Protein AF-A0A5M9JIN1-F1 (afdb_monomer_lite)

Structure (mmCIF, N/CA/C/O backbone):
data_AF-A0A5M9JIN1-F1
#
_entry.id   AF-A0A5M9JIN1-F1
#
loop_
_atom_site.group_PDB
_atom_site.id
_atom_site.type_symbol
_atom_site.label_atom_id
_atom_site.label_alt_id
_atom_site.label_comp_id
_atom_site.label_asym_id
_atom_site.label_entity_id
_atom_site.label_seq_id
_atom_site.pdbx_PDB_ins_code
_atom_site.Cartn_x
_atom_site.Cartn_y
_atom_site.Cartn_z
_atom_site.occupancy
_atom_site.B_iso_or_equiv
_atom_site.auth_seq_id
_atom_site.auth_comp_id
_atom_site.auth_asym_id
_atom_site.auth_atom_id
_atom_site.pdbx_PDB_model_num
ATOM 1 N N . MET A 1 1 ? -5.680 11.069 11.843 1.00 52.22 1 MET A N 1
ATOM 2 C CA . MET A 1 1 ? -4.392 11.779 12.004 1.00 52.22 1 MET A CA 1
ATOM 3 C C . MET A 1 1 ? -4.032 12.479 10.710 1.00 52.22 1 MET A C 1
ATOM 5 O O . MET A 1 1 ? -3.963 11.832 9.667 1.00 52.22 1 MET A O 1
ATOM 9 N N . GLU A 1 2 ? -3.857 13.794 10.767 1.00 76.69 2 GLU A N 1
ATOM 10 C CA . GLU A 1 2 ? -3.446 14.583 9.601 1.00 76.69 2 GLU A CA 1
ATOM 11 C C . GLU A 1 2 ? -1.923 14.628 9.436 1.00 76.69 2 GLU A C 1
ATOM 13 O O . GLU A 1 2 ? -1.443 14.664 8.307 1.00 76.69 2 GLU A O 1
ATOM 18 N N . GLN A 1 3 ? -1.182 14.526 10.543 1.00 85.19 3 GLN A N 1
ATOM 19 C CA . GLN A 1 3 ? 0.281 14.510 10.589 1.00 85.19 3 GLN A CA 1
ATOM 20 C C . GLN A 1 3 ? 0.836 13.081 10.659 1.00 85.19 3 GLN A C 1
ATOM 22 O O . GLN A 1 3 ? 0.167 12.160 11.140 1.00 85.19 3 GLN A O 1
ATOM 27 N N . ILE A 1 4 ? 2.069 12.902 10.183 1.00 90.69 4 ILE A N 1
ATOM 28 C CA . ILE A 1 4 ? 2.826 11.659 10.359 1.00 90.69 4 ILE A CA 1
ATOM 29 C C . ILE A 1 4 ? 3.249 11.500 11.828 1.00 90.69 4 ILE A C 1
ATOM 31 O O . ILE A 1 4 ? 3.600 12.475 12.490 1.00 90.69 4 ILE A O 1
ATOM 35 N N . THR A 1 5 ? 3.233 10.275 12.355 1.00 92.94 5 THR A N 1
ATOM 36 C CA . THR A 1 5 ? 3.710 10.016 13.721 1.00 92.94 5 THR A CA 1
ATOM 37 C C . THR A 1 5 ? 5.242 9.925 13.772 1.00 92.94 5 THR A C 1
ATOM 39 O O . THR A 1 5 ? 5.881 9.622 12.756 1.00 92.94 5 THR A O 1
ATOM 42 N N . PRO A 1 6 ? 5.873 10.095 14.951 1.00 91.00 6 PRO A N 1
ATOM 43 C CA . PRO A 1 6 ? 7.311 9.869 15.105 1.00 91.00 6 PRO A CA 1
ATOM 44 C C . PRO A 1 6 ? 7.746 8.462 14.674 1.00 91.00 6 PRO A C 1
ATOM 46 O O . PRO A 1 6 ? 8.818 8.294 14.088 1.00 91.00 6 PRO A O 1
ATOM 49 N N . GLN A 1 7 ? 6.908 7.454 14.935 1.00 92.44 7 GLN A N 1
ATOM 50 C CA . GLN A 1 7 ? 7.151 6.088 14.480 1.00 92.44 7 GLN A CA 1
ATOM 51 C C . GLN A 1 7 ? 7.068 5.986 12.950 1.00 92.44 7 GLN A C 1
ATOM 53 O O . GLN A 1 7 ? 7.974 5.427 12.341 1.00 92.44 7 GLN A O 1
ATOM 58 N N . GLY A 1 8 ? 6.082 6.632 12.317 1.00 94.19 8 GLY A N 1
ATOM 59 C CA . GLY A 1 8 ? 5.969 6.701 10.857 1.00 94.19 8 GLY A CA 1
ATOM 60 C C . GLY A 1 8 ? 7.202 7.312 10.180 1.00 94.19 8 GLY A C 1
ATOM 61 O O . GLY A 1 8 ? 7.655 6.800 9.161 1.00 94.19 8 GLY A O 1
ATOM 62 N N . ILE A 1 9 ? 7.819 8.342 10.775 1.00 95.25 9 ILE A N 1
ATOM 63 C CA . ILE A 1 9 ? 9.093 8.909 10.285 1.00 95.25 9 ILE A CA 1
ATOM 64 C C . ILE A 1 9 ? 10.225 7.875 10.369 1.00 95.25 9 ILE A C 1
ATOM 66 O O . ILE A 1 9 ? 11.026 7.749 9.439 1.00 95.25 9 ILE A O 1
ATOM 70 N N . LYS A 1 10 ? 10.328 7.152 11.492 1.00 95.44 10 LYS A N 1
ATOM 71 C CA . LYS A 1 10 ? 11.357 6.117 11.682 1.00 95.44 10 LYS A CA 1
ATOM 72 C C . LYS A 1 10 ? 11.179 4.977 10.688 1.00 95.44 10 LYS A C 1
ATOM 74 O O . LYS A 1 10 ? 12.163 4.553 10.087 1.00 95.44 10 LYS A O 1
ATOM 79 N N . ASP A 1 11 ? 9.954 4.504 10.505 1.00 94.88 11 ASP A N 1
ATOM 80 C CA . ASP A 1 11 ? 9.671 3.393 9.604 1.00 94.88 11 ASP A CA 1
ATOM 81 C C . ASP A 1 11 ? 9.831 3.809 8.142 1.00 94.88 11 ASP A C 1
ATOM 83 O O . ASP A 1 11 ? 10.436 3.067 7.376 1.00 94.88 11 ASP A O 1
ATOM 87 N N . SER A 1 12 ? 9.468 5.043 7.781 1.00 96.81 12 SER A N 1
ATOM 88 C CA . SER A 1 12 ? 9.734 5.597 6.448 1.00 96.81 12 SER A CA 1
ATOM 89 C C . SER A 1 12 ? 11.231 5.565 6.102 1.00 96.81 12 SER A C 1
ATOM 91 O O . SER A 1 12 ? 11.631 5.049 5.056 1.00 96.81 12 SER A O 1
ATOM 93 N N . LYS A 1 13 ? 12.094 5.992 7.036 1.00 97.88 13 LYS A N 1
ATOM 94 C CA . LYS A 1 13 ? 13.557 5.880 6.887 1.00 97.88 13 LYS A CA 1
ATOM 95 C C . LYS A 1 13 ? 14.034 4.433 6.768 1.00 97.88 13 LYS A C 1
ATOM 97 O O . LYS A 1 13 ? 14.987 4.171 6.039 1.00 97.88 13 LYS A O 1
ATOM 102 N N . LYS A 1 14 ? 13.426 3.492 7.501 1.00 97.00 14 LYS A N 1
ATOM 103 C CA . LYS A 1 14 ? 13.782 2.066 7.401 1.00 97.00 14 LYS A CA 1
ATOM 104 C C . LYS A 1 14 ? 13.431 1.502 6.030 1.00 97.00 14 LYS A C 1
ATOM 106 O O . LYS A 1 14 ? 14.264 0.802 5.467 1.00 97.00 14 LYS A O 1
ATOM 111 N N . VAL A 1 15 ? 12.259 1.834 5.483 1.00 96.44 15 VAL A N 1
ATOM 112 C CA . VAL A 1 15 ? 11.874 1.417 4.125 1.00 96.44 15 VAL A CA 1
ATOM 113 C C . VAL A 1 15 ? 12.851 1.997 3.102 1.00 96.44 15 VAL A C 1
ATOM 115 O O . VAL A 1 15 ? 13.361 1.251 2.272 1.00 96.44 15 VAL A O 1
ATOM 118 N N . GLY A 1 16 ? 13.209 3.282 3.209 1.00 97.12 16 GLY A N 1
ATOM 119 C CA . GLY A 1 16 ? 14.218 3.890 2.332 1.00 97.12 16 GLY A CA 1
ATOM 120 C C . GLY A 1 16 ? 15.571 3.173 2.395 1.00 97.12 16 GLY A C 1
ATOM 121 O O . GLY A 1 16 ? 16.138 2.831 1.362 1.00 97.12 16 GLY A O 1
ATOM 122 N N . LYS A 1 17 ? 16.062 2.849 3.600 1.00 97.88 17 LYS A N 1
ATOM 123 C CA . LYS A 1 17 ? 17.306 2.078 3.778 1.00 97.88 17 LYS A CA 1
ATOM 124 C C . LYS A 1 17 ? 17.209 0.664 3.211 1.00 97.88 17 LYS A C 1
ATOM 126 O O . LYS A 1 17 ? 18.169 0.182 2.622 1.00 97.88 17 LYS A O 1
ATOM 131 N N . HIS A 1 18 ? 16.069 0.003 3.397 1.00 96.69 18 HIS A N 1
ATOM 132 C CA . HIS A 1 18 ? 15.830 -1.326 2.850 1.00 96.69 18 HIS A CA 1
ATOM 133 C C . HIS A 1 18 ? 15.888 -1.309 1.319 1.00 96.69 18 HIS A C 1
ATOM 135 O O . HIS A 1 18 ? 16.574 -2.139 0.732 1.00 96.69 18 HIS A O 1
ATOM 141 N N . LEU A 1 19 ? 15.237 -0.334 0.678 1.00 96.25 19 LEU A N 1
ATOM 142 C CA . LEU A 1 19 ? 15.254 -0.197 -0.779 1.00 96.25 19 LEU A CA 1
ATOM 143 C C . LEU A 1 19 ? 16.639 0.193 -1.307 1.00 96.25 19 LEU A C 1
ATOM 145 O O . LEU A 1 19 ? 17.061 -0.370 -2.309 1.00 96.25 19 LEU A O 1
AT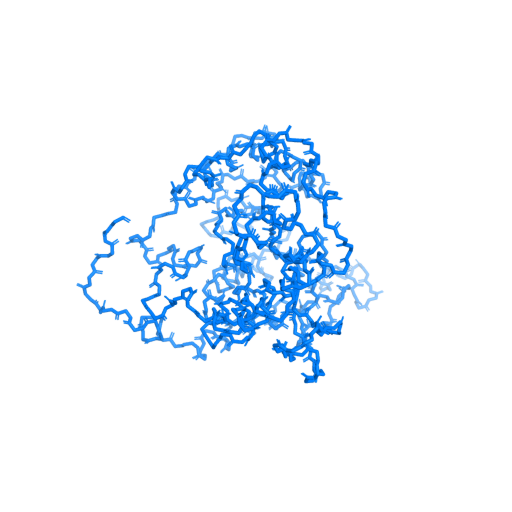OM 149 N N . LEU A 1 20 ? 17.379 1.060 -0.607 1.00 97.19 20 LEU A N 1
ATOM 150 C CA . LEU A 1 20 ? 18.781 1.358 -0.931 1.00 97.19 20 LEU A CA 1
ATOM 151 C C . LEU A 1 20 ? 19.663 0.106 -0.850 1.00 97.19 20 LEU A C 1
ATOM 153 O O . LEU A 1 20 ? 20.494 -0.117 -1.720 1.00 97.19 20 LEU A O 1
ATOM 157 N N . SER A 1 21 ? 19.459 -0.738 0.163 1.00 97.06 21 SER A N 1
ATOM 158 C CA . SER A 1 21 ? 20.183 -2.007 0.282 1.00 97.06 21 SER A CA 1
ATOM 159 C C . SER A 1 21 ? 19.785 -3.019 -0.791 1.00 97.06 21 SER A C 1
ATOM 161 O O . SER A 1 21 ? 20.611 -3.845 -1.166 1.00 97.06 21 SER A O 1
ATOM 163 N N . ARG A 1 22 ? 18.524 -3.009 -1.234 1.00 95.62 22 ARG A N 1
ATOM 164 C CA . ARG A 1 22 ? 18.001 -3.956 -2.224 1.00 95.62 22 ARG A CA 1
ATOM 165 C C . ARG A 1 22 ? 18.377 -3.569 -3.654 1.00 95.62 22 ARG A C 1
ATOM 167 O O . ARG A 1 22 ? 18.653 -4.454 -4.453 1.00 95.62 22 ARG A O 1
ATOM 174 N N . TYR A 1 23 ? 18.392 -2.274 -3.961 1.00 96.62 23 TYR A N 1
ATOM 175 C CA . TYR A 1 23 ? 18.707 -1.745 -5.288 1.00 96.62 23 TYR A CA 1
ATOM 176 C C . TYR A 1 23 ? 19.821 -0.687 -5.200 1.00 96.62 23 TYR A C 1
ATOM 178 O O . TYR A 1 23 ? 19.574 0.494 -5.466 1.00 96.62 23 TYR A O 1
ATOM 186 N N . PRO A 1 24 ? 21.048 -1.084 -4.812 1.00 97.19 24 PRO A N 1
ATOM 187 C CA . PRO A 1 24 ? 22.142 -0.148 -4.546 1.00 97.19 24 PRO A CA 1
ATOM 188 C C . PRO A 1 24 ? 22.573 0.653 -5.778 1.00 97.19 24 PRO A C 1
ATOM 190 O O . PRO A 1 24 ? 23.072 1.761 -5.624 1.00 97.19 24 PRO A O 1
ATOM 193 N N . GLU A 1 25 ? 22.346 0.128 -6.983 1.00 96.00 25 GLU A N 1
ATOM 194 C CA . GLU A 1 25 ? 22.685 0.794 -8.248 1.00 96.00 25 GLU A CA 1
ATOM 195 C C . GLU A 1 25 ? 21.536 1.652 -8.793 1.00 96.00 25 GLU A C 1
ATOM 197 O O . GLU A 1 25 ? 21.772 2.675 -9.429 1.00 96.00 25 GLU A O 1
ATOM 202 N N . LEU A 1 26 ? 20.281 1.288 -8.501 1.00 96.19 26 LEU A N 1
ATOM 203 C CA . LEU A 1 26 ? 19.113 2.008 -9.015 1.00 96.19 26 LEU A CA 1
ATOM 204 C C . LEU A 1 26 ? 18.703 3.158 -8.099 1.00 96.19 26 LEU A C 1
ATOM 206 O O . LEU A 1 26 ? 18.368 4.232 -8.591 1.00 96.19 26 LEU A O 1
ATOM 210 N N . VAL A 1 27 ? 18.736 2.982 -6.775 1.00 97.75 27 VAL A N 1
ATOM 211 C CA . VAL A 1 27 ? 18.325 4.041 -5.840 1.00 97.75 27 VAL A CA 1
ATOM 212 C C . VAL A 1 27 ? 19.097 5.350 -6.052 1.00 97.75 27 VAL A C 1
ATOM 214 O O . VAL A 1 27 ? 18.430 6.390 -6.087 1.00 97.75 27 VAL A O 1
ATOM 217 N N . PRO A 1 28 ? 20.429 5.354 -6.274 1.00 97.75 28 PRO A N 1
ATOM 218 C CA . PRO A 1 28 ? 21.180 6.573 -6.585 1.00 97.75 28 PRO A CA 1
ATOM 219 C C . PRO A 1 28 ? 20.716 7.324 -7.841 1.00 97.75 28 PRO A C 1
ATOM 221 O O . PRO A 1 28 ? 20.946 8.524 -7.946 1.00 97.75 28 PRO A O 1
ATOM 224 N N . THR A 1 29 ? 20.019 6.658 -8.769 1.00 96.56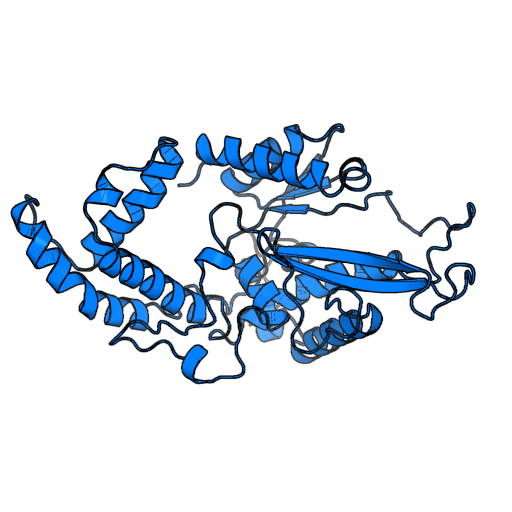 29 THR A N 1
ATOM 225 C CA . THR A 1 29 ? 19.457 7.298 -9.974 1.00 96.56 29 THR A CA 1
ATOM 226 C C . THR A 1 29 ? 18.190 8.112 -9.694 1.00 96.56 29 THR A C 1
ATOM 228 O O . THR A 1 29 ? 17.716 8.834 -10.568 1.00 96.56 29 THR A O 1
ATOM 231 N N . THR A 1 30 ? 17.600 8.004 -8.497 1.00 97.50 30 THR A N 1
ATOM 232 C CA . THR A 1 30 ? 16.359 8.718 -8.157 1.00 97.50 30 THR A CA 1
ATOM 233 C C . THR A 1 30 ? 16.610 10.222 -8.159 1.00 97.50 30 THR A C 1
ATOM 235 O O . THR A 1 30 ? 17.352 10.705 -7.304 1.00 97.50 30 THR A O 1
ATOM 238 N N . LYS A 1 31 ? 15.954 10.959 -9.061 1.00 96.25 31 LYS A N 1
ATOM 239 C CA . LYS A 1 31 ? 15.976 12.429 -9.102 1.00 96.25 31 LYS A CA 1
ATOM 240 C C . LYS A 1 31 ? 14.718 13.023 -8.487 1.00 96.25 31 LYS A C 1
ATOM 242 O O . LYS A 1 31 ? 14.799 13.982 -7.725 1.00 96.25 31 LYS A O 1
ATOM 247 N N . ARG A 1 32 ? 13.560 12.429 -8.790 1.00 95.81 32 ARG A N 1
ATOM 248 C CA . ARG A 1 32 ? 12.242 12.885 -8.338 1.00 95.81 32 ARG A CA 1
ATOM 249 C C . ARG A 1 32 ? 11.465 11.785 -7.631 1.00 95.81 32 ARG A C 1
ATOM 251 O O . ARG A 1 32 ? 11.439 10.635 -8.075 1.00 95.81 32 ARG A O 1
ATOM 258 N N . ILE A 1 33 ? 10.762 12.180 -6.576 1.00 95.94 33 ILE A N 1
ATOM 259 C CA . ILE A 1 33 ? 9.723 11.398 -5.906 1.00 95.94 33 ILE A CA 1
ATOM 260 C C . ILE A 1 33 ? 8.421 12.179 -5.978 1.00 95.94 33 ILE A C 1
ATOM 262 O O . ILE A 1 33 ? 8.365 13.339 -5.580 1.00 95.94 33 ILE A O 1
ATOM 266 N N . TYR A 1 34 ? 7.354 11.530 -6.428 1.00 93.44 34 TYR A N 1
ATOM 267 C CA . TYR A 1 34 ? 6.031 12.144 -6.468 1.00 93.44 34 TYR A CA 1
ATOM 268 C C . TYR A 1 34 ? 5.287 11.874 -5.160 1.00 93.44 34 TYR A C 1
ATOM 270 O O . TYR A 1 34 ? 5.279 10.749 -4.669 1.00 93.44 34 TYR A O 1
ATOM 278 N N . ALA A 1 35 ? 4.638 12.872 -4.574 1.00 93.31 35 ALA A N 1
ATOM 279 C CA . ALA A 1 35 ? 3.874 12.702 -3.342 1.00 93.31 35 ALA A CA 1
ATOM 280 C C . ALA A 1 35 ? 2.555 13.480 -3.389 1.00 93.31 35 ALA A C 1
ATOM 282 O O . ALA A 1 35 ? 2.504 14.617 -3.850 1.00 93.31 35 ALA A O 1
ATOM 283 N N . ASP A 1 36 ? 1.468 12.883 -2.898 1.00 89.62 36 ASP A N 1
ATOM 284 C CA . ASP A 1 36 ? 0.181 13.580 -2.766 1.00 89.62 36 ASP A CA 1
ATOM 285 C C . ASP A 1 36 ? 0.283 14.798 -1.828 1.00 89.62 36 ASP A C 1
ATOM 287 O O . ASP A 1 36 ? 1.066 14.797 -0.877 1.00 89.62 36 ASP A O 1
ATOM 291 N N . LYS A 1 37 ? -0.548 15.823 -2.067 1.00 87.50 37 LYS A N 1
ATOM 292 C CA . LYS A 1 37 ? -0.542 17.103 -1.333 1.00 87.50 37 LYS A CA 1
ATOM 293 C C . LYS A 1 37 ? -0.725 17.013 0.187 1.00 87.50 37 LYS A C 1
ATOM 295 O O . LYS A 1 37 ? -0.460 17.973 0.905 1.00 87.50 37 LYS A O 1
ATOM 300 N N . LYS A 1 38 ? -1.227 15.896 0.732 1.00 87.44 38 LYS A N 1
ATOM 301 C CA . LYS A 1 38 ? -1.413 15.767 2.188 1.00 87.44 38 LYS A CA 1
ATOM 302 C C . LYS A 1 38 ? -0.066 15.797 2.921 1.00 87.44 38 LYS A C 1
ATOM 304 O O . LYS A 1 38 ? 0.843 15.043 2.584 1.00 87.44 38 LYS A O 1
ATOM 309 N N . SER A 1 39 ? 0.013 16.587 3.995 1.00 89.88 39 SER A N 1
ATOM 310 C CA . SER A 1 39 ? 1.227 16.777 4.809 1.00 89.88 39 SER A CA 1
ATOM 311 C C . SER A 1 39 ? 1.870 15.461 5.242 1.00 89.88 39 SER A C 1
ATOM 313 O O . SER A 1 39 ? 3.047 15.254 4.982 1.00 89.88 39 SER A O 1
ATOM 315 N N . ARG A 1 40 ? 1.096 14.504 5.778 1.00 89.88 40 ARG A N 1
ATOM 316 C CA . ARG A 1 40 ? 1.619 13.168 6.125 1.00 89.88 40 ARG A CA 1
ATOM 317 C C . ARG A 1 40 ? 2.342 12.467 4.970 1.00 89.88 40 ARG A C 1
ATOM 319 O O . ARG A 1 40 ? 3.304 11.749 5.215 1.00 89.88 40 ARG A O 1
ATOM 326 N N . THR A 1 41 ? 1.880 12.643 3.734 1.00 91.62 41 THR A N 1
ATOM 327 C CA . THR A 1 41 ? 2.442 11.993 2.547 1.00 91.62 41 THR A CA 1
ATOM 328 C C . THR A 1 41 ? 3.740 12.685 2.146 1.00 91.62 41 THR A C 1
ATOM 330 O O . THR A 1 41 ? 4.753 12.017 1.950 1.00 91.62 41 THR A O 1
ATOM 333 N N . GLN A 1 42 ? 3.732 14.021 2.136 1.00 94.19 42 GLN A N 1
ATOM 334 C CA . GLN A 1 42 ? 4.918 14.852 1.918 1.00 94.19 42 GLN A CA 1
ATOM 335 C C . GLN A 1 42 ? 6.008 14.572 2.960 1.00 94.19 42 GLN A C 1
ATOM 337 O O . GLN A 1 42 ? 7.167 14.354 2.618 1.00 94.19 42 GLN A O 1
ATOM 342 N N . ASP A 1 43 ? 5.643 14.511 4.239 1.00 95.00 43 ASP A N 1
ATOM 343 C CA . ASP A 1 43 ? 6.578 14.251 5.333 1.00 95.00 43 ASP A CA 1
ATOM 344 C C . ASP A 1 43 ? 7.102 12.813 5.307 1.00 95.00 43 ASP A C 1
ATOM 346 O O . ASP A 1 43 ? 8.271 12.576 5.619 1.00 95.00 43 ASP A O 1
ATOM 350 N N . THR A 1 44 ? 6.272 11.855 4.878 1.00 96.00 44 THR A N 1
ATOM 351 C CA . THR A 1 44 ? 6.724 10.480 4.630 1.00 96.00 44 THR A CA 1
ATOM 352 C C . THR A 1 44 ? 7.785 10.465 3.534 1.00 96.00 44 THR A C 1
ATOM 354 O O . THR A 1 44 ? 8.854 9.903 3.768 1.00 96.00 44 THR A O 1
ATOM 357 N N . ALA A 1 45 ? 7.533 11.116 2.392 1.00 96.69 45 ALA A N 1
ATOM 358 C CA . ALA A 1 45 ? 8.470 11.195 1.271 1.00 96.69 45 ALA A CA 1
ATOM 359 C C . ALA A 1 45 ? 9.789 11.884 1.665 1.00 96.69 45 ALA A C 1
ATOM 361 O O . ALA A 1 45 ? 10.862 11.372 1.359 1.00 96.69 45 ALA A O 1
ATOM 362 N N . LYS A 1 46 ? 9.725 12.985 2.429 1.00 96.81 46 LYS A N 1
ATOM 363 C CA . LYS A 1 46 ? 10.902 13.690 2.975 1.00 96.81 46 LYS A CA 1
ATOM 364 C C . LYS A 1 46 ? 11.718 12.814 3.917 1.00 96.81 46 LYS A C 1
ATOM 366 O O . LYS A 1 46 ? 12.944 12.782 3.847 1.00 96.81 46 LYS A O 1
ATOM 371 N N . ALA A 1 47 ? 11.052 12.117 4.838 1.00 97.31 47 ALA A N 1
ATOM 372 C CA . ALA A 1 47 ? 11.729 11.220 5.767 1.00 97.31 47 ALA A CA 1
ATOM 373 C C . ALA A 1 47 ? 12.393 10.052 5.030 1.00 97.31 47 ALA A C 1
ATOM 375 O O . ALA A 1 47 ? 13.507 9.671 5.388 1.00 97.31 47 ALA A O 1
ATOM 376 N N . PHE A 1 48 ? 11.711 9.526 4.013 1.00 97.75 48 PHE A N 1
ATOM 377 C CA . PHE A 1 48 ? 12.169 8.440 3.166 1.00 97.75 48 PHE A CA 1
ATOM 378 C C . PHE A 1 48 ? 13.419 8.833 2.372 1.00 97.75 48 PHE A C 1
ATOM 380 O O . PHE A 1 48 ? 14.444 8.174 2.504 1.00 97.75 48 PHE A O 1
ATOM 387 N N . SER A 1 49 ? 13.366 9.924 1.599 1.00 97.25 49 SER A N 1
ATOM 388 C CA . SER A 1 49 ? 14.457 10.317 0.696 1.00 97.25 49 SER A CA 1
ATOM 389 C C . SER A 1 49 ? 15.715 10.765 1.431 1.00 97.25 49 SER A C 1
ATOM 391 O O . SER A 1 49 ? 16.814 10.623 0.913 1.00 97.25 49 SER A O 1
ATOM 393 N N . LYS A 1 50 ? 15.589 11.218 2.684 1.00 96.94 50 LYS A N 1
ATOM 394 C CA . LYS A 1 50 ? 16.719 11.650 3.521 1.00 96.94 50 LYS A CA 1
ATOM 395 C C . LYS A 1 50 ? 17.779 10.565 3.772 1.00 96.94 50 LYS A C 1
ATOM 397 O O . LYS A 1 50 ? 18.848 10.879 4.290 1.00 96.94 50 LYS A O 1
ATOM 402 N N . VAL A 1 51 ? 17.483 9.294 3.497 1.00 97.56 51 VAL A N 1
ATOM 403 C CA . VAL A 1 51 ? 18.459 8.198 3.641 1.00 97.56 51 VAL A CA 1
ATOM 404 C C . VAL A 1 51 ? 19.195 7.869 2.343 1.00 97.56 51 VAL A C 1
ATOM 406 O O . VAL A 1 51 ? 20.104 7.044 2.379 1.00 97.56 51 VAL A O 1
ATOM 409 N N . PHE A 1 52 ? 18.795 8.464 1.218 1.00 97.56 52 PHE A N 1
ATOM 410 C CA . PHE A 1 52 ? 19.449 8.259 -0.069 1.00 97.56 52 PHE A CA 1
ATOM 411 C C . PHE A 1 52 ? 20.753 9.069 -0.140 1.00 97.56 52 PHE A C 1
ATOM 413 O O . PHE A 1 52 ? 20.862 10.103 0.523 1.00 97.56 52 PHE A O 1
ATOM 420 N N . PRO A 1 53 ? 21.765 8.591 -0.889 1.00 96.88 53 PRO A N 1
ATOM 421 C CA . PRO A 1 53 ? 23.063 9.262 -0.975 1.00 96.88 53 PRO A CA 1
ATOM 422 C C . PRO A 1 53 ? 23.032 10.573 -1.776 1.00 96.88 53 PRO A C 1
ATOM 424 O O . PRO A 1 53 ? 23.952 11.377 -1.649 1.00 96.88 53 PRO A O 1
ATOM 427 N N . GLN A 1 54 ? 21.999 10.788 -2.588 1.00 96.50 54 GLN A N 1
ATOM 428 C CA . GLN A 1 54 ? 21.807 11.963 -3.431 1.00 96.50 54 GLN A CA 1
ATOM 429 C C . GLN A 1 54 ? 20.634 12.831 -2.962 1.00 96.50 54 GLN A C 1
ATOM 431 O O . GLN A 1 54 ? 19.740 12.373 -2.245 1.00 96.50 54 GLN A O 1
ATOM 436 N N . GLU A 1 55 ? 20.605 14.084 -3.418 1.00 96.31 55 GLU A N 1
ATOM 437 C CA . GLU A 1 55 ? 19.427 14.934 -3.264 1.00 96.31 55 GLU A CA 1
ATOM 438 C C . GLU A 1 55 ? 18.297 14.473 -4.187 1.00 96.31 55 GLU A C 1
ATOM 440 O O . GLU A 1 55 ? 18.517 14.106 -5.340 1.00 96.31 55 GLU A O 1
ATOM 445 N N . VAL A 1 56 ? 17.073 14.504 -3.662 1.00 97.62 56 VAL A N 1
ATOM 446 C CA . VAL A 1 56 ? 15.873 14.064 -4.370 1.00 97.62 56 VAL A CA 1
ATOM 447 C C . VAL A 1 56 ? 14.812 15.146 -4.268 1.00 97.62 56 VAL A C 1
ATOM 449 O O . VAL A 1 56 ? 14.406 15.532 -3.168 1.00 97.62 56 VAL A O 1
ATOM 452 N N . GLU A 1 57 ? 14.336 15.606 -5.419 1.00 97.19 57 GLU A N 1
ATOM 453 C CA . GLU A 1 57 ? 13.219 16.533 -5.520 1.00 97.19 57 GLU A CA 1
ATOM 454 C C . GLU A 1 57 ? 11.914 15.817 -5.144 1.00 97.19 57 GLU A C 1
ATOM 456 O O . GLU A 1 57 ? 11.611 14.732 -5.646 1.00 97.19 57 GLU A O 1
ATOM 461 N N . ILE A 1 58 ? 11.116 16.428 -4.267 1.00 96.06 58 ILE A N 1
ATOM 462 C CA . ILE A 1 58 ? 9.776 15.932 -3.941 1.00 96.06 58 ILE A CA 1
ATOM 463 C C . ILE A 1 58 ? 8.763 16.774 -4.699 1.00 96.06 58 ILE A C 1
ATOM 465 O O . ILE A 1 58 ? 8.583 17.955 -4.410 1.00 96.06 58 ILE A O 1
ATOM 469 N N . VAL A 1 59 ? 8.102 16.140 -5.661 1.00 93.12 59 VAL A N 1
ATOM 470 C CA . VAL A 1 59 ? 7.131 16.767 -6.550 1.00 93.12 59 VAL A CA 1
ATOM 471 C C . VAL A 1 59 ? 5.725 16.495 -6.035 1.00 93.12 59 VAL A C 1
ATOM 473 O O . VAL A 1 59 ? 5.328 15.345 -5.827 1.00 93.12 59 VAL A O 1
ATOM 476 N N . GLU A 1 60 ? 4.945 17.553 -5.838 1.00 90.56 60 GLU A N 1
ATOM 477 C CA . GLU A 1 60 ? 3.548 17.416 -5.441 1.00 90.56 60 GLU A CA 1
ATOM 478 C C . GLU A 1 60 ? 2.682 16.899 -6.600 1.00 90.56 60 GLU A C 1
ATOM 480 O O . GLU A 1 60 ? 2.741 17.390 -7.728 1.00 90.56 60 GLU A O 1
ATOM 485 N N . ILE A 1 61 ? 1.838 15.912 -6.302 1.00 83.94 61 ILE A N 1
ATOM 486 C CA . ILE A 1 61 ? 0.844 15.374 -7.228 1.00 83.94 61 ILE A CA 1
ATOM 487 C C . ILE A 1 61 ? -0.395 16.278 -7.205 1.00 83.94 61 ILE A C 1
ATOM 489 O O . ILE A 1 61 ? -1.161 16.280 -6.236 1.00 83.94 61 ILE A O 1
ATOM 493 N N . GLY A 1 62 ? -0.604 17.028 -8.288 1.00 72.38 62 GLY A N 1
ATOM 494 C CA . GLY A 1 62 ? -1.765 17.903 -8.466 1.00 72.38 62 GLY A CA 1
ATOM 495 C C . GLY A 1 62 ? -2.974 17.164 -9.044 1.00 72.38 62 GLY A C 1
ATOM 496 O O . GLY A 1 62 ? -2.918 16.640 -10.149 1.00 72.38 62 GLY A O 1
ATOM 497 N N . THR A 1 63 ? -4.111 17.154 -8.348 1.00 64.31 63 THR A N 1
ATOM 498 C CA . THR A 1 63 ? -5.337 16.482 -8.835 1.00 64.31 63 THR A CA 1
ATOM 499 C C . THR A 1 63 ? -6.038 17.206 -9.988 1.00 64.31 63 THR A C 1
ATOM 501 O O . THR A 1 63 ? -6.966 16.659 -10.570 1.00 64.31 63 THR A O 1
ATOM 504 N N . ASN A 1 64 ? -5.605 18.423 -10.317 1.00 61.84 64 ASN A N 1
ATOM 505 C CA . ASN A 1 64 ? -6.112 19.235 -11.425 1.00 61.84 64 ASN A CA 1
ATOM 506 C C . ASN A 1 64 ? -5.427 18.933 -12.770 1.00 61.84 64 ASN A C 1
ATOM 508 O O . ASN A 1 64 ? -5.795 19.518 -13.786 1.00 61.84 64 ASN A O 1
ATOM 512 N N . ARG A 1 65 ? -4.426 18.043 -12.796 1.00 59.97 65 ARG A N 1
ATOM 513 C CA . ARG A 1 65 ? -3.769 17.605 -14.031 1.00 59.97 65 ARG A CA 1
ATOM 514 C C . ARG A 1 65 ? -4.135 16.158 -14.318 1.00 59.97 65 ARG A C 1
ATOM 516 O O . ARG A 1 65 ? -3.854 15.274 -13.509 1.00 59.97 65 ARG A O 1
ATOM 523 N N . SER A 1 66 ? -4.676 15.910 -15.506 1.00 66.69 66 SER A N 1
ATOM 524 C CA . SER A 1 66 ? -5.003 14.560 -15.983 1.00 66.69 66 SER A CA 1
ATOM 525 C C . SER A 1 66 ? -3.796 13.616 -15.970 1.00 66.69 66 SER A C 1
ATOM 527 O O . SER A 1 66 ? -3.943 12.429 -15.690 1.00 66.69 66 SER A O 1
ATOM 529 N N . SER A 1 67 ? -2.584 14.155 -16.150 1.00 65.12 67 SER A N 1
ATOM 530 C CA . SER A 1 67 ? -1.317 13.417 -16.045 1.00 65.12 67 SER A CA 1
ATOM 531 C C . SER A 1 67 ? -1.088 12.751 -14.682 1.00 65.12 67 SER A C 1
ATOM 533 O O . SER A 1 67 ? -0.259 11.854 -14.583 1.00 65.12 67 SER A O 1
ATOM 535 N N . PHE A 1 68 ? -1.796 13.191 -13.636 1.00 73.12 68 PHE A N 1
ATOM 536 C CA . PHE A 1 68 ? -1.676 12.674 -12.274 1.00 73.12 68 PHE A CA 1
ATOM 537 C C . PHE A 1 68 ? -2.818 11.736 -11.851 1.00 73.12 68 PHE A C 1
ATOM 539 O O . PHE A 1 68 ? -2.855 11.253 -10.712 1.00 73.12 68 PHE A O 1
ATOM 546 N N . HIS A 1 69 ? -3.752 11.440 -12.762 1.00 77.44 69 HIS A N 1
ATOM 547 C CA . HIS A 1 69 ? -4.832 10.489 -12.497 1.00 77.44 69 HIS A CA 1
ATOM 548 C C . HIS A 1 69 ? -4.291 9.097 -12.152 1.00 77.44 69 HIS A C 1
ATOM 550 O O . HIS A 1 69 ? -4.895 8.404 -11.340 1.00 77.44 69 HIS A O 1
ATOM 556 N N . SER A 1 70 ? -3.132 8.701 -12.689 1.00 80.81 70 SER A N 1
ATOM 557 C CA . SER A 1 70 ? -2.534 7.393 -12.414 1.00 80.81 70 SER A CA 1
ATOM 558 C C . SER A 1 70 ? -2.026 7.232 -10.980 1.00 80.81 70 SER A C 1
ATOM 560 O O . SER A 1 70 ? -2.021 6.120 -10.460 1.00 80.81 70 SER A O 1
ATOM 562 N N . GLN A 1 71 ? -1.656 8.312 -10.288 1.00 85.25 71 GLN A N 1
ATOM 563 C CA . GLN A 1 71 ? -1.171 8.232 -8.908 1.00 85.25 71 GLN A CA 1
ATOM 564 C C . GLN A 1 71 ? -2.283 8.426 -7.872 1.00 85.25 71 GLN A C 1
ATOM 566 O O . GLN A 1 71 ? -2.107 8.011 -6.726 1.00 85.25 71 GLN A O 1
ATOM 571 N N . VAL A 1 72 ? -3.420 9.042 -8.228 1.00 87.31 72 VAL A N 1
ATOM 572 C CA . VAL A 1 72 ? -4.555 9.268 -7.303 1.00 87.31 72 VAL A CA 1
ATOM 573 C C . VAL A 1 72 ? -5.935 9.031 -7.956 1.00 87.31 72 VAL A C 1
ATOM 575 O O . VAL A 1 72 ? -6.841 9.864 -7.840 1.00 87.31 72 VAL A O 1
ATOM 578 N N . PRO A 1 73 ? -6.155 7.870 -8.599 1.00 89.31 73 PRO A N 1
ATOM 579 C CA . PRO A 1 73 ? -7.290 7.638 -9.503 1.00 89.31 73 PRO A CA 1
ATOM 580 C C . PRO A 1 73 ? -8.656 7.763 -8.816 1.00 89.31 73 PRO A C 1
ATOM 582 O O . PRO A 1 73 ? -9.585 8.344 -9.368 1.00 89.31 73 PRO A O 1
ATOM 585 N N . HIS A 1 74 ? -8.777 7.322 -7.562 1.00 90.38 74 HIS A N 1
ATOM 586 C CA . HIS A 1 74 ? -10.023 7.412 -6.788 1.00 90.38 74 HIS A CA 1
ATOM 587 C C . HIS A 1 74 ? -10.503 8.840 -6.496 1.00 90.38 74 HIS A C 1
ATOM 589 O O . HIS A 1 74 ? -11.676 9.025 -6.193 1.00 90.38 74 HIS A O 1
ATOM 595 N N . LYS A 1 75 ? -9.619 9.846 -6.530 1.00 87.88 75 LYS A N 1
ATOM 596 C CA . LYS A 1 75 ? -10.023 11.258 -6.405 1.00 87.88 75 LYS A CA 1
ATOM 597 C C . LYS A 1 75 ? -10.424 11.847 -7.752 1.00 87.88 75 LYS A C 1
ATOM 599 O O . LYS A 1 75 ? -11.260 12.742 -7.809 1.00 87.88 75 LYS A O 1
ATOM 604 N N . ALA A 1 76 ? -9.817 11.346 -8.823 1.00 86.44 76 ALA A N 1
ATOM 605 C CA . ALA A 1 76 ? -10.147 11.728 -10.185 1.00 86.44 76 ALA A CA 1
ATOM 606 C C . ALA A 1 76 ? -11.445 11.071 -10.682 1.00 86.44 76 ALA A C 1
ATOM 608 O O . ALA A 1 76 ? -11.974 11.514 -11.695 1.00 86.44 76 ALA A O 1
ATOM 609 N N . CYS A 1 77 ? -11.980 10.072 -9.974 1.00 89.88 77 CYS A N 1
ATOM 610 C CA . CYS A 1 77 ? -13.138 9.291 -10.394 1.00 89.88 77 CYS A CA 1
ATOM 611 C C . CYS A 1 77 ? -14.418 9.632 -9.613 1.00 89.88 77 CYS A C 1
ATOM 613 O O . CYS A 1 77 ? -14.560 9.208 -8.466 1.00 89.88 77 CYS A O 1
ATOM 615 N N . ASP A 1 78 ? -15.373 10.338 -10.227 1.00 91.00 78 ASP A N 1
ATOM 616 C CA . ASP A 1 78 ? -16.614 10.766 -9.549 1.00 91.00 78 ASP A CA 1
ATOM 617 C C . ASP A 1 78 ? -17.515 9.585 -9.140 1.00 91.00 78 ASP A C 1
ATOM 619 O O . ASP A 1 78 ? -18.239 9.654 -8.145 1.00 91.00 78 ASP A O 1
ATOM 623 N N . ALA A 1 79 ? -17.451 8.472 -9.874 1.00 92.69 79 ALA A N 1
ATOM 624 C CA . ALA A 1 79 ? -18.181 7.245 -9.562 1.00 92.69 79 ALA A CA 1
ATOM 625 C C . ALA A 1 79 ? -17.627 6.489 -8.339 1.00 92.69 79 ALA A C 1
ATOM 627 O O . ALA A 1 79 ? -18.335 5.655 -7.765 1.00 92.69 79 ALA A O 1
ATOM 628 N N . PHE A 1 80 ? -16.379 6.743 -7.927 1.00 94.81 80 PHE A N 1
ATOM 629 C CA . PHE A 1 80 ? -15.785 6.051 -6.787 1.00 94.81 80 PHE A CA 1
ATOM 630 C C . PHE A 1 80 ? -16.343 6.586 -5.463 1.00 94.81 80 PHE A C 1
ATOM 632 O O . PHE A 1 80 ? -16.349 7.787 -5.196 1.00 94.81 80 PHE A O 1
ATOM 639 N N . THR A 1 81 ? -16.752 5.684 -4.567 1.00 95.12 81 THR A N 1
ATOM 640 C CA . THR A 1 81 ? -17.177 6.049 -3.210 1.00 95.12 81 THR A CA 1
ATOM 641 C C . THR A 1 81 ? -16.596 5.092 -2.176 1.00 95.12 81 THR A C 1
ATOM 643 O O . THR A 1 81 ? -16.304 3.937 -2.469 1.00 95.12 81 THR A O 1
ATOM 646 N N . LYS A 1 82 ? -16.481 5.555 -0.927 1.00 95.44 82 LYS A N 1
ATOM 647 C CA . LYS A 1 82 ? -16.028 4.733 0.213 1.00 95.44 82 LYS A CA 1
ATOM 648 C C . LYS A 1 82 ? -17.174 4.009 0.938 1.00 95.44 82 LYS A C 1
ATOM 650 O O . LYS A 1 82 ? -17.001 3.588 2.078 1.00 95.44 82 LYS A O 1
ATOM 655 N N . LYS A 1 83 ? -18.362 3.955 0.324 1.00 96.62 83 LYS A N 1
ATOM 656 C CA . LYS A 1 83 ? -19.574 3.355 0.904 1.00 96.62 83 LYS A CA 1
ATOM 657 C C . LYS A 1 83 ? -19.627 1.820 0.834 1.00 96.62 83 LYS A C 1
ATOM 659 O O . LYS A 1 83 ? -20.123 1.245 1.803 1.00 96.62 83 LYS A O 1
ATOM 664 N N . PRO A 1 84 ? -19.172 1.154 -0.249 1.00 97.50 84 PRO A N 1
ATOM 665 C CA . PRO A 1 84 ? -19.277 -0.299 -0.359 1.00 97.50 84 PRO A CA 1
ATOM 666 C C . PRO A 1 84 ? -18.644 -1.026 0.833 1.00 97.50 84 PRO A C 1
ATOM 668 O O . PRO A 1 84 ? -17.566 -0.644 1.292 1.00 97.50 84 PRO A O 1
ATOM 671 N N . GLY A 1 85 ? -19.320 -2.063 1.335 1.00 97.44 85 GLY A N 1
ATOM 672 C CA . GLY A 1 85 ? -18.867 -2.850 2.481 1.00 97.44 85 GLY A CA 1
ATOM 673 C C . GLY A 1 85 ? -19.251 -2.308 3.859 1.00 97.44 85 GLY A C 1
ATOM 674 O O . GLY A 1 85 ? -18.958 -2.966 4.855 1.00 97.44 85 GLY A O 1
ATOM 675 N N . ASN A 1 86 ? -19.875 -1.126 3.954 1.00 97.75 86 ASN A N 1
ATOM 676 C CA . ASN A 1 86 ? -20.292 -0.569 5.245 1.00 97.75 86 ASN A CA 1
ATOM 677 C C . ASN A 1 86 ? -21.404 -1.396 5.911 1.00 97.75 86 ASN A C 1
ATOM 679 O O . ASN A 1 86 ? -21.311 -1.657 7.107 1.00 97.75 86 ASN A O 1
ATOM 683 N N . GLU A 1 87 ? -22.428 -1.808 5.159 1.00 98.06 87 GLU A N 1
ATOM 684 C CA . GLU A 1 87 ? -23.569 -2.569 5.694 1.00 98.06 87 GLU A CA 1
ATOM 685 C C . GLU A 1 87 ? -23.142 -3.971 6.143 1.00 98.06 87 GLU A C 1
ATOM 687 O O . GLU A 1 87 ? -23.523 -4.437 7.219 1.00 98.06 87 GLU A O 1
ATOM 692 N N . GLU A 1 88 ? -22.283 -4.629 5.366 1.00 98.25 88 GLU A N 1
ATOM 693 C CA . GLU A 1 88 ? -21.753 -5.946 5.706 1.00 98.25 88 GLU A CA 1
ATOM 694 C C . GLU A 1 88 ? -20.829 -5.876 6.921 1.00 98.25 88 GLU A C 1
ATOM 696 O O . GLU A 1 88 ? -20.973 -6.686 7.839 1.00 98.25 88 GLU A O 1
ATOM 701 N N . GLN A 1 89 ? -19.949 -4.867 6.987 1.00 98.06 89 GLN A N 1
ATOM 702 C CA . GLN A 1 89 ? -19.120 -4.620 8.168 1.00 98.06 89 GLN A CA 1
ATOM 703 C C . GLN A 1 89 ? -19.985 -4.368 9.405 1.00 98.06 89 GLN A C 1
ATOM 705 O O . GLN A 1 89 ? -19.690 -4.913 10.465 1.00 98.06 89 GLN A O 1
ATOM 710 N N . GLN A 1 90 ? -21.045 -3.563 9.289 1.00 98.12 90 GLN A N 1
ATOM 711 C CA . GLN A 1 90 ? -21.958 -3.290 10.397 1.00 98.12 90 GLN A CA 1
ATOM 712 C C . GLN A 1 90 ? -22.680 -4.564 10.854 1.00 98.12 90 GLN A C 1
ATOM 714 O O . GLN A 1 90 ? -22.780 -4.815 12.054 1.00 98.12 90 GLN A O 1
ATOM 719 N N . THR A 1 91 ? -23.136 -5.390 9.911 1.00 98.56 91 THR A N 1
ATOM 720 C CA . THR A 1 91 ? -23.804 -6.667 10.199 1.00 98.56 91 THR A CA 1
ATOM 721 C C . THR A 1 91 ? -22.863 -7.634 10.917 1.00 98.56 91 THR A C 1
ATOM 723 O O . THR A 1 91 ? -23.231 -8.212 11.938 1.00 98.56 91 THR A O 1
ATOM 726 N N . PHE A 1 92 ? -21.626 -7.769 10.433 1.00 98.50 92 PHE A N 1
ATOM 727 C CA . PHE A 1 92 ? -20.617 -8.610 11.071 1.00 98.50 92 PHE A CA 1
ATOM 728 C C . PHE A 1 92 ? -20.211 -8.070 12.451 1.00 98.50 92 PHE A C 1
ATOM 730 O O . PHE A 1 92 ? -20.102 -8.828 13.414 1.00 98.50 92 PHE A O 1
ATOM 737 N N . LEU A 1 93 ? -20.055 -6.751 12.588 1.00 98.12 93 LEU A N 1
ATOM 738 C CA . LEU A 1 93 ? -19.758 -6.106 13.866 1.00 98.12 93 LEU A CA 1
ATOM 739 C C . LEU A 1 93 ? -20.860 -6.361 14.901 1.00 98.12 93 LEU A C 1
ATOM 741 O O . LEU A 1 93 ? -20.559 -6.712 16.040 1.00 98.12 93 LEU A O 1
ATOM 745 N N . ALA A 1 94 ? -22.129 -6.279 14.493 1.00 98.19 94 ALA A N 1
ATOM 746 C CA . ALA A 1 94 ? -23.271 -6.605 15.346 1.00 98.19 94 ALA A CA 1
ATOM 747 C C . ALA A 1 94 ? -23.303 -8.077 15.791 1.00 98.19 94 ALA A C 1
ATOM 749 O O . ALA A 1 94 ? -24.002 -8.411 16.747 1.00 98.19 94 ALA A O 1
ATOM 750 N N . LYS A 1 95 ? -22.536 -8.956 15.134 1.00 97.12 95 LYS A N 1
ATOM 751 C CA . LYS A 1 95 ? -22.386 -10.357 15.525 1.00 97.12 95 LYS A CA 1
ATOM 752 C C . LYS A 1 95 ? -21.271 -10.567 16.549 1.00 97.12 95 LYS A C 1
ATOM 754 O O . LYS A 1 95 ? -21.493 -11.293 17.517 1.00 97.12 95 LYS A O 1
ATOM 759 N N . TYR A 1 96 ? -20.090 -9.978 16.340 1.00 96.94 96 TYR A N 1
ATOM 760 C CA . TYR A 1 96 ? -18.918 -10.272 17.177 1.00 96.94 96 TYR A CA 1
ATOM 761 C C . TYR A 1 96 ? -18.732 -9.317 18.361 1.00 96.94 96 TYR A C 1
ATOM 763 O O . TYR A 1 96 ? -18.134 -9.719 19.354 1.00 96.94 96 TYR A O 1
ATOM 771 N N . ALA A 1 97 ? -19.226 -8.077 18.293 1.00 98.38 97 ALA A N 1
ATOM 772 C CA . ALA A 1 97 ? -19.051 -7.105 19.373 1.00 98.38 97 ALA A CA 1
ATOM 773 C C . ALA A 1 97 ? -19.857 -7.406 20.655 1.00 98.38 97 ALA A C 1
ATOM 775 O O . ALA A 1 97 ? -19.298 -7.193 21.730 1.00 98.38 97 ALA A O 1
ATOM 776 N N . PRO A 1 98 ? -21.107 -7.924 20.626 1.00 98.44 98 PRO A N 1
ATOM 777 C CA . PRO A 1 98 ? -21.905 -8.081 21.851 1.00 98.44 98 PRO A CA 1
ATOM 778 C C . PRO A 1 98 ? -21.275 -8.962 22.952 1.00 98.44 98 PRO A C 1
ATOM 780 O O . PRO A 1 98 ? -21.333 -8.578 24.126 1.00 98.44 98 PRO A O 1
ATOM 783 N N . PRO A 1 99 ? -20.615 -10.099 22.640 1.00 98.19 99 PRO A N 1
ATOM 784 C CA . PRO A 1 99 ? -19.852 -10.845 23.643 1.00 98.19 99 PRO A CA 1
ATOM 785 C C . PRO A 1 99 ? -18.697 -10.032 24.253 1.00 98.19 99 PRO A C 1
ATOM 787 O O . PRO A 1 99 ? -18.456 -10.109 25.459 1.00 98.19 99 PRO A O 1
ATOM 790 N N . VAL A 1 100 ? -18.017 -9.209 23.447 1.00 98.44 100 VAL A N 1
ATOM 791 C CA . VAL A 1 100 ? -16.926 -8.330 23.905 1.00 98.44 100 VAL A CA 1
ATOM 792 C C . VAL A 1 100 ? -17.465 -7.222 24.807 1.00 98.44 100 VAL A C 1
ATOM 794 O O . VAL A 1 100 ? -16.902 -6.978 25.872 1.00 98.44 100 VAL A O 1
ATOM 797 N N . ILE A 1 101 ? -18.589 -6.604 24.430 1.00 98.62 101 ILE A N 1
ATOM 798 C CA . ILE A 1 101 ? -19.303 -5.622 25.258 1.00 98.62 101 ILE A CA 1
ATOM 799 C C . ILE A 1 101 ? -19.642 -6.246 26.606 1.00 98.62 101 ILE A C 1
ATOM 801 O O . ILE A 1 101 ? -19.274 -5.692 27.633 1.00 98.62 101 ILE A O 1
ATOM 805 N N . THR A 1 102 ? -20.241 -7.439 26.623 1.00 98.31 102 THR A N 1
ATOM 806 C CA . THR A 1 102 ? -20.583 -8.144 27.871 1.00 98.31 102 THR A CA 1
ATOM 807 C C . THR A 1 102 ? -19.368 -8.298 28.793 1.00 98.31 102 THR A C 1
ATOM 809 O O . THR A 1 102 ? -19.466 -8.069 29.999 1.00 98.31 102 THR A O 1
ATOM 812 N N . ARG A 1 103 ? -18.198 -8.634 28.233 1.00 97.69 103 ARG A N 1
ATOM 813 C CA . ARG A 1 103 ? -16.945 -8.776 28.987 1.00 97.69 103 ARG A CA 1
ATOM 814 C C . ARG A 1 103 ? -16.412 -7.436 29.501 1.00 97.69 103 ARG A C 1
ATOM 816 O O . ARG A 1 103 ? -15.960 -7.369 30.646 1.00 97.69 103 ARG A O 1
ATOM 823 N N . LEU A 1 104 ? -16.440 -6.394 28.669 1.00 97.62 104 LEU A N 1
ATOM 824 C CA . LEU A 1 104 ? -15.796 -5.103 28.937 1.00 97.62 104 LEU A CA 1
ATOM 825 C C . LEU A 1 104 ? -16.688 -4.087 29.662 1.00 97.62 104 LEU A C 1
ATOM 827 O O . LEU A 1 104 ? -16.157 -3.182 30.303 1.00 97.62 104 LEU A O 1
ATOM 831 N N . GLN A 1 105 ? -18.013 -4.244 29.621 1.00 98.06 105 GLN A N 1
ATOM 832 C CA . GLN A 1 105 ? -18.980 -3.291 30.177 1.00 98.06 105 GLN A CA 1
ATOM 833 C C . GLN A 1 105 ? -18.749 -3.023 31.668 1.00 98.06 105 GLN A C 1
ATOM 835 O O . GLN A 1 105 ? -18.869 -1.886 32.110 1.00 98.06 105 GLN A O 1
ATOM 840 N N . GLN A 1 106 ? -18.351 -4.044 32.436 1.00 97.19 106 GLN A N 1
ATOM 841 C CA . GLN A 1 106 ? -18.045 -3.924 33.869 1.00 97.19 106 GLN A CA 1
ATOM 842 C C . GLN A 1 106 ? -16.851 -3.000 34.178 1.00 97.19 106 GLN A C 1
ATOM 844 O O . GLN A 1 106 ? -16.703 -2.545 35.309 1.00 97.19 106 GLN A O 1
ATOM 849 N N . TYR A 1 107 ? -15.996 -2.732 33.187 1.00 96.06 107 TYR A N 1
ATOM 850 C CA . TYR A 1 107 ? -14.841 -1.840 33.298 1.00 96.06 107 TYR A CA 1
ATOM 851 C C . TYR A 1 107 ? -15.096 -0.465 32.664 1.00 96.06 107 TYR A C 1
ATOM 853 O O . TYR A 1 107 ? -14.204 0.383 32.675 1.00 96.06 107 TYR A O 1
ATOM 861 N N . SER A 1 108 ? -16.289 -0.239 32.101 1.00 96.00 108 SER A N 1
ATOM 862 C CA . SER A 1 108 ? -16.666 1.009 31.443 1.00 96.00 108 SER A CA 1
ATOM 863 C C . SER A 1 108 ? -17.641 1.814 32.308 1.00 96.00 108 SER A C 1
ATOM 865 O O . SER A 1 108 ? -18.643 1.266 32.767 1.00 96.00 108 SER A O 1
ATOM 867 N N . PRO A 1 109 ? -17.409 3.125 32.505 1.00 95.88 109 PRO A N 1
ATOM 868 C CA . PRO A 1 109 ? -18.358 4.004 33.188 1.00 95.88 109 PRO A CA 1
ATOM 869 C C . PRO A 1 109 ? -19.558 4.401 32.308 1.00 95.88 109 PRO A C 1
ATOM 871 O O . PRO A 1 109 ? -20.462 5.079 32.788 1.00 95.88 109 PRO A O 1
ATOM 874 N N . VAL A 1 110 ? -19.550 4.023 31.026 1.00 96.94 110 VAL A N 1
ATOM 875 C CA . VAL A 1 110 ? -20.607 4.303 30.044 1.00 96.94 110 VAL A CA 1
ATOM 876 C C . VAL A 1 110 ? -21.070 3.014 29.377 1.00 96.94 110 VAL A C 1
ATOM 878 O O . VAL A 1 110 ? -20.309 2.044 29.299 1.00 96.94 110 VAL A O 1
ATOM 881 N N . GLU A 1 111 ? -22.310 3.002 28.898 1.00 98.00 111 GLU A N 1
ATOM 882 C CA . GLU A 1 111 ? -22.828 1.916 28.065 1.00 98.00 111 GLU A CA 1
ATOM 883 C C . GLU A 1 111 ? -22.013 1.834 26.769 1.00 98.00 111 GLU A C 1
ATOM 885 O O . GLU A 1 111 ? -21.829 2.844 26.094 1.00 98.00 111 GLU A O 1
ATOM 890 N N . LEU A 1 112 ? -21.456 0.655 26.482 1.00 98.12 112 LEU A N 1
ATOM 891 C CA . LEU A 1 112 ? -20.634 0.419 25.300 1.00 98.12 112 LEU A CA 1
ATOM 892 C C . LEU A 1 112 ? -21.503 -0.039 24.131 1.00 98.12 112 LEU A C 1
ATOM 894 O O . LEU A 1 112 ? -22.285 -0.983 24.255 1.00 98.12 112 LEU A O 1
ATOM 898 N N . GLU A 1 113 ? -21.278 0.556 22.967 1.00 98.25 113 GLU A N 1
ATOM 899 C CA . GLU A 1 113 ? -21.897 0.163 21.710 1.00 98.25 113 GLU A CA 1
ATOM 900 C C . GLU A 1 113 ? -20.951 -0.664 20.825 1.00 98.25 113 GLU A C 1
ATOM 902 O O . GLU A 1 113 ? -19.734 -0.747 21.017 1.00 98.25 113 GLU A O 1
ATOM 907 N N . ASN A 1 114 ? -21.511 -1.262 19.772 1.00 98.12 114 ASN A N 1
ATOM 908 C CA . ASN A 1 114 ? -20.762 -2.063 18.803 1.00 98.12 114 ASN A CA 1
ATOM 909 C C . ASN A 1 114 ? -19.569 -1.302 18.196 1.00 98.12 114 ASN A C 1
ATOM 911 O O . ASN A 1 114 ? -18.477 -1.858 18.056 1.00 98.12 114 ASN A O 1
ATOM 915 N N . TYR A 1 115 ? -19.759 -0.027 17.844 1.00 97.81 115 TYR A N 1
ATOM 916 C CA . TYR A 1 115 ? -18.684 0.790 17.278 1.00 97.81 115 TYR A CA 1
ATOM 917 C C . TYR A 1 115 ? -17.650 1.243 18.313 1.00 97.81 115 TYR A C 1
ATOM 919 O O . TYR A 1 115 ? -16.509 1.490 17.920 1.00 97.81 115 TYR A O 1
ATOM 927 N N . ASP A 1 116 ? -17.983 1.259 19.607 1.00 98.00 116 ASP A N 1
ATOM 928 C CA . ASP A 1 116 ? -16.997 1.511 20.660 1.00 98.00 116 ASP A CA 1
ATOM 929 C C . ASP A 1 116 ? -15.976 0.379 20.710 1.00 98.00 116 ASP A C 1
ATOM 931 O O . ASP A 1 116 ? -14.778 0.644 20.764 1.00 98.00 116 ASP A O 1
ATOM 935 N N . ILE A 1 117 ? -16.407 -0.881 20.572 1.00 98.31 117 ILE A N 1
ATOM 936 C CA . ILE A 1 117 ? -15.485 -2.025 20.501 1.00 98.31 117 ILE A CA 1
ATOM 937 C C . ILE A 1 117 ? -14.509 -1.875 19.332 1.00 98.31 117 ILE A C 1
ATOM 939 O O . ILE A 1 117 ? -13.294 -1.952 19.524 1.00 98.31 117 ILE A O 1
ATOM 943 N N . MET A 1 118 ? -15.018 -1.586 18.131 1.00 97.75 118 MET A N 1
ATOM 944 C CA . MET A 1 118 ? -14.163 -1.354 16.963 1.00 97.75 118 MET A CA 1
ATOM 945 C C . MET A 1 118 ? -13.242 -0.136 17.160 1.00 97.75 118 MET A C 1
ATOM 947 O O . MET A 1 118 ? -12.089 -0.160 16.720 1.00 97.75 118 MET A O 1
ATOM 951 N N . GLY A 1 119 ? -13.722 0.916 17.827 1.00 97.50 119 GLY A N 1
ATOM 952 C CA . GLY A 1 119 ? -12.952 2.111 18.169 1.00 97.50 119 GLY A CA 1
ATOM 953 C C . GLY A 1 119 ? -11.804 1.825 19.141 1.00 97.50 119 GLY A C 1
ATOM 954 O O . GLY A 1 119 ? -10.669 2.226 18.880 1.00 97.50 119 GLY A O 1
ATOM 955 N N . LEU A 1 120 ? -12.058 1.073 20.215 1.00 97.00 120 LEU A N 1
ATOM 956 C CA . LEU A 1 120 ? -11.046 0.629 21.181 1.00 97.00 120 LEU A CA 1
ATOM 957 C C . LEU A 1 120 ? -9.991 -0.266 20.507 1.00 97.00 120 LEU A C 1
ATOM 959 O O . LEU A 1 120 ? -8.791 -0.077 20.711 1.00 97.00 120 LEU A O 1
ATOM 963 N N . GLN A 1 121 ? -10.416 -1.185 19.633 1.00 97.88 121 GLN A N 1
ATOM 964 C CA . GLN A 1 121 ? -9.500 -2.006 18.835 1.00 97.88 121 GLN A CA 1
ATOM 965 C C . GLN A 1 121 ? -8.649 -1.146 17.887 1.00 97.88 121 GLN A C 1
ATOM 967 O O . GLN A 1 121 ? -7.437 -1.323 17.781 1.00 97.88 121 GLN A O 1
ATOM 972 N N . GLN A 1 122 ? -9.246 -0.142 17.243 1.00 96.62 122 GLN A N 1
ATOM 973 C CA . GLN A 1 122 ? -8.517 0.795 16.390 1.00 96.62 122 GLN A CA 1
ATOM 974 C C . GLN A 1 122 ? -7.519 1.665 17.179 1.00 96.62 122 GLN A C 1
ATOM 976 O O . GLN A 1 122 ? -6.441 1.994 16.670 1.00 96.62 122 GLN A O 1
ATOM 981 N N . MET A 1 123 ? -7.836 2.003 18.431 1.00 96.31 123 MET A N 1
ATOM 982 C CA . MET A 1 123 ? -6.952 2.763 19.314 1.00 96.31 123 MET A CA 1
ATOM 983 C C . MET A 1 123 ? -5.637 2.032 19.576 1.00 96.31 123 MET A C 1
ATOM 985 O O . MET A 1 123 ? -4.597 2.684 19.576 1.00 96.31 123 MET A O 1
ATOM 989 N N . CYS A 1 124 ? -5.650 0.698 19.692 1.00 96.75 124 CYS A N 1
ATOM 990 C CA 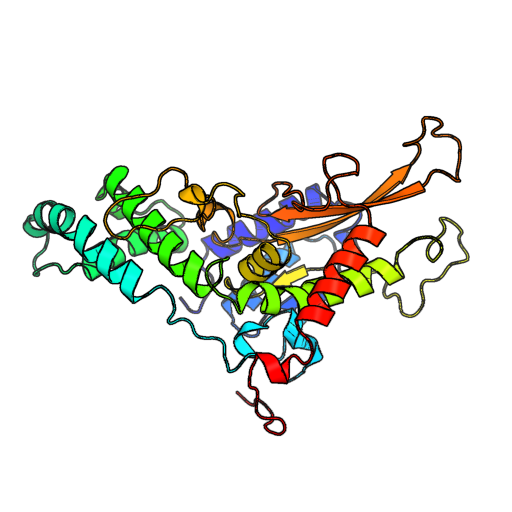. CYS A 1 124 ? -4.426 -0.101 19.809 1.00 96.75 124 CYS A CA 1
ATOM 991 C C . CYS A 1 124 ? -3.426 0.241 18.697 1.00 96.75 124 CYS A C 1
ATOM 993 O O . CYS A 1 124 ? -2.279 0.591 18.983 1.00 96.75 124 CYS A O 1
ATOM 995 N N . GLY A 1 125 ? -3.860 0.214 17.433 1.00 93.19 125 GLY A N 1
ATOM 996 C CA . GLY A 1 125 ? -2.993 0.518 16.294 1.00 93.19 125 GLY A CA 1
ATOM 997 C C . GLY A 1 125 ? -2.507 1.970 16.290 1.00 93.19 125 GLY A C 1
ATOM 998 O O . GLY A 1 125 ? -1.316 2.232 16.104 1.00 93.19 125 GLY A O 1
ATOM 999 N N . TYR A 1 126 ? -3.409 2.927 16.530 1.00 93.94 126 TYR A N 1
ATOM 1000 C CA . TYR A 1 126 ? -3.060 4.350 16.493 1.00 93.94 126 TYR A CA 1
ATOM 1001 C C . TYR A 1 126 ? -2.180 4.793 17.657 1.00 93.94 126 TYR A C 1
ATOM 1003 O O . TYR A 1 126 ? -1.164 5.446 17.426 1.00 93.94 126 TYR A O 1
ATOM 1011 N N . GLU A 1 127 ? -2.521 4.432 18.891 1.00 95.31 127 GLU A N 1
ATOM 1012 C CA . GLU A 1 127 ? -1.708 4.758 20.060 1.00 95.31 127 GLU A CA 1
ATOM 1013 C C . GLU A 1 127 ? -0.327 4.104 19.953 1.00 95.31 127 GLU A C 1
ATOM 1015 O O . GLU A 1 127 ? 0.680 4.749 20.258 1.00 95.31 127 GLU A O 1
ATOM 1020 N N . SER A 1 128 ? -0.249 2.880 19.416 1.00 94.31 128 SER A N 1
ATOM 1021 C CA . SER A 1 128 ? 1.044 2.236 19.181 1.00 94.31 128 SER A CA 1
ATOM 1022 C C . SER A 1 128 ? 1.907 3.002 18.181 1.00 94.31 128 SER A C 1
ATOM 1024 O O . SER A 1 128 ? 3.097 3.222 18.410 1.00 94.31 128 SER A O 1
ATOM 1026 N N . ALA A 1 129 ? 1.302 3.479 17.090 1.00 91.88 129 ALA A N 1
ATOM 1027 C CA . ALA A 1 129 ? 1.991 4.289 16.091 1.00 91.88 129 ALA A CA 1
ATOM 1028 C C . ALA A 1 129 ? 2.385 5.683 16.613 1.00 91.88 129 ALA A C 1
ATOM 1030 O O . ALA A 1 129 ? 3.401 6.232 16.184 1.00 91.88 129 ALA A O 1
ATOM 1031 N N . ILE A 1 130 ? 1.602 6.281 17.513 1.00 92.88 130 ILE A N 1
ATOM 1032 C CA . ILE A 1 130 ? 1.894 7.598 18.102 1.00 92.88 130 ILE A CA 1
ATOM 1033 C C . ILE A 1 130 ? 3.036 7.490 19.115 1.00 92.88 130 ILE A C 1
ATOM 1035 O O . ILE A 1 130 ? 3.993 8.262 19.057 1.00 92.88 130 ILE A O 1
ATOM 1039 N N . THR A 1 131 ? 2.946 6.525 20.028 1.00 93.31 131 THR A N 1
ATOM 1040 C CA . THR A 1 131 ? 3.887 6.372 21.148 1.00 93.31 131 THR A CA 1
ATOM 1041 C C . THR A 1 131 ? 5.152 5.597 20.770 1.00 93.31 131 THR A C 1
ATOM 1043 O O . THR A 1 131 ? 6.162 5.681 21.472 1.00 93.31 131 THR A O 1
ATOM 1046 N N . GLY A 1 132 ? 5.120 4.846 19.663 1.00 90.81 132 GLY A N 1
ATOM 1047 C CA . GLY A 1 132 ? 6.202 3.957 19.238 1.00 90.81 132 GLY A CA 1
ATOM 1048 C C . GLY A 1 132 ? 6.358 2.712 20.120 1.00 90.81 132 GLY A C 1
ATOM 1049 O O . GLY A 1 132 ? 7.415 2.082 20.095 1.00 90.81 132 GLY A O 1
ATOM 1050 N N . LYS A 1 133 ? 5.347 2.375 20.928 1.00 93.62 133 LYS A N 1
ATOM 1051 C CA . LYS A 1 133 ? 5.294 1.194 21.804 1.00 93.62 133 LYS A CA 1
ATOM 1052 C C . LYS A 1 133 ? 3.919 0.559 21.692 1.00 93.62 133 LYS A C 1
ATOM 1054 O O . LYS A 1 133 ? 2.952 1.280 21.518 1.00 93.62 133 LYS A O 1
ATOM 1059 N N . VAL A 1 134 ? 3.817 -0.760 21.839 1.00 94.50 134 VAL A N 1
ATOM 1060 C CA . VAL A 1 134 ? 2.510 -1.435 21.835 1.00 94.50 134 VAL A CA 1
ATOM 1061 C C . VAL A 1 134 ? 1.620 -0.838 22.930 1.00 94.50 134 VAL A C 1
ATOM 1063 O O . VAL A 1 134 ? 2.024 -0.761 24.093 1.00 94.50 134 VAL A O 1
ATOM 1066 N N . SER A 1 135 ? 0.433 -0.376 22.542 1.00 96.88 135 SER A N 1
ATOM 1067 C CA . SER A 1 135 ? -0.555 0.174 23.466 1.00 96.88 135 SER A CA 1
ATOM 1068 C C . SER A 1 135 ? -1.027 -0.889 24.454 1.00 96.88 135 SER A C 1
ATOM 1070 O O . SER A 1 135 ? -1.248 -2.047 24.103 1.00 96.88 135 SER A O 1
ATOM 1072 N N . LYS A 1 136 ? -1.268 -0.480 25.702 1.00 96.69 136 LYS A N 1
ATOM 1073 C CA . LYS A 1 136 ? -1.841 -1.370 26.718 1.00 96.69 136 LYS A CA 1
ATOM 1074 C C . LYS A 1 136 ? -3.250 -1.839 26.355 1.00 96.69 136 LYS A C 1
ATOM 1076 O O . LYS A 1 136 ? -3.629 -2.935 26.757 1.00 96.69 136 LYS A O 1
ATOM 1081 N N . ILE A 1 137 ? -3.998 -1.053 25.574 1.00 96.25 137 ILE A N 1
ATOM 1082 C CA . ILE A 1 137 ? -5.347 -1.425 25.136 1.00 96.25 137 ILE A CA 1
ATOM 1083 C C . ILE A 1 137 ? -5.328 -2.652 24.224 1.00 96.25 137 ILE A C 1
ATOM 1085 O O . ILE A 1 137 ? -6.307 -3.387 24.163 1.00 96.25 137 ILE A O 1
ATOM 1089 N N . CYS A 1 138 ? -4.194 -2.924 23.566 1.00 97.50 138 CYS A N 1
ATOM 1090 C CA . CYS A 1 138 ? -4.043 -4.098 22.720 1.00 97.50 138 CYS A CA 1
ATOM 1091 C C . CYS A 1 138 ? -4.275 -5.404 23.502 1.00 97.50 138 CYS A C 1
ATOM 1093 O O . CYS A 1 138 ? -4.853 -6.347 22.973 1.00 97.50 138 CYS A O 1
ATOM 1095 N N . HIS A 1 139 ? -3.872 -5.428 24.779 1.00 97.00 139 HIS A N 1
ATOM 1096 C CA . HIS A 1 139 ? -3.986 -6.585 25.673 1.00 97.00 139 HIS A CA 1
ATOM 1097 C C . HIS A 1 139 ? -5.369 -6.739 26.317 1.00 97.00 139 HIS A C 1
ATOM 1099 O O . HIS A 1 139 ? -5.602 -7.701 27.044 1.00 97.00 139 HIS A O 1
ATOM 1105 N N . VAL A 1 140 ? -6.284 -5.793 26.084 1.00 96.88 140 VAL A N 1
ATOM 1106 C CA . VAL A 1 140 ? -7.674 -5.900 26.547 1.00 96.88 140 VAL A CA 1
ATOM 1107 C C . VAL A 1 140 ? -8.446 -6.916 25.705 1.00 96.88 140 VAL A C 1
ATOM 1109 O O . VAL A 1 140 ? -9.400 -7.513 26.204 1.00 96.88 140 VAL A O 1
ATOM 1112 N N . PHE A 1 141 ? -8.036 -7.128 24.454 1.00 98.19 141 PHE A N 1
ATOM 1113 C CA . PHE A 1 141 ? -8.694 -8.013 23.497 1.00 98.19 141 PHE A CA 1
ATOM 1114 C C . PHE A 1 141 ? -7.975 -9.357 23.369 1.00 98.19 141 PHE A C 1
ATOM 1116 O O . PHE A 1 141 ? -6.755 -9.435 23.505 1.00 98.19 141 PHE A O 1
ATOM 1123 N N . THR A 1 142 ? -8.747 -10.407 23.104 1.00 97.69 142 THR A N 1
ATOM 1124 C CA . THR A 1 142 ? -8.248 -11.761 22.823 1.00 97.69 142 THR A CA 1
ATOM 1125 C C . THR A 1 142 ? -7.882 -11.925 21.347 1.00 97.69 142 THR A C 1
ATOM 1127 O O . THR A 1 142 ? -8.274 -11.113 20.507 1.00 97.69 142 THR A O 1
ATOM 1130 N N . ASP A 1 143 ? -7.162 -12.996 21.013 1.00 96.62 143 ASP A N 1
ATOM 1131 C CA . ASP A 1 143 ? -6.765 -13.288 19.630 1.00 96.62 143 ASP A CA 1
ATOM 1132 C C . ASP A 1 143 ? -7.981 -13.451 18.701 1.00 96.62 143 ASP A C 1
ATOM 1134 O O . ASP A 1 143 ? -8.004 -12.881 17.611 1.00 96.62 143 ASP A O 1
ATOM 1138 N N . ASP A 1 144 ? -9.039 -14.131 19.152 1.00 96.12 144 ASP A N 1
ATOM 1139 C CA . ASP A 1 144 ? -10.273 -14.308 18.373 1.00 96.12 144 ASP A CA 1
ATOM 1140 C C . ASP A 1 144 ? -10.985 -12.971 18.102 1.00 96.12 144 ASP A C 1
ATOM 1142 O O . ASP A 1 144 ? -11.497 -12.733 17.005 1.00 96.12 144 ASP A O 1
ATOM 1146 N N . GLU A 1 145 ? -10.983 -12.058 19.078 1.00 97.88 145 GLU A N 1
ATOM 1147 C CA . GLU A 1 145 ? -11.552 -10.714 18.924 1.00 97.88 145 GLU A CA 1
ATOM 1148 C C . GLU A 1 145 ? -10.726 -9.863 17.941 1.00 97.88 145 GLU A C 1
ATOM 1150 O O . GLU A 1 145 ? -11.297 -9.078 17.174 1.00 97.88 145 GLU A O 1
ATOM 1155 N N . TRP A 1 146 ? -9.398 -10.037 17.911 1.00 97.88 146 TRP A N 1
ATOM 1156 C CA . TRP A 1 146 ? -8.528 -9.427 16.900 1.00 97.88 146 TRP A CA 1
ATOM 1157 C C . TRP A 1 146 ? -8.772 -9.989 15.502 1.00 97.88 146 TRP A C 1
ATOM 1159 O O . TRP A 1 146 ? -8.816 -9.221 14.539 1.00 97.88 146 TRP A O 1
ATOM 1169 N N . MET A 1 147 ? -8.986 -11.298 15.380 1.00 97.56 147 MET A N 1
ATOM 1170 C CA . MET A 1 147 ? -9.323 -11.927 14.100 1.00 97.56 147 MET A CA 1
ATOM 1171 C C . MET A 1 147 ? -10.678 -11.470 13.573 1.00 97.56 147 MET A C 1
ATOM 1173 O O . MET A 1 147 ? -10.815 -11.217 12.375 1.00 97.56 147 MET A O 1
ATOM 1177 N N . ALA A 1 148 ? -11.658 -11.261 14.454 1.00 98.12 148 ALA A N 1
ATOM 1178 C CA . ALA A 1 148 ? -12.921 -10.648 14.069 1.00 98.12 148 ALA A CA 1
ATOM 1179 C C . ALA A 1 148 ? -12.727 -9.198 13.586 1.00 98.12 148 ALA A C 1
ATOM 1181 O O . ALA A 1 148 ? -13.273 -8.820 12.549 1.00 98.12 148 ALA A O 1
ATOM 1182 N N . TYR A 1 149 ? -11.904 -8.397 14.270 1.00 98.19 149 TYR A N 1
ATOM 1183 C CA . TYR A 1 149 ? -11.592 -7.028 13.842 1.00 98.19 149 TYR A CA 1
ATOM 1184 C C . TYR A 1 149 ? -10.916 -6.969 12.470 1.00 98.19 149 TYR A C 1
ATOM 1186 O O . TYR A 1 149 ? -11.338 -6.191 11.612 1.00 98.19 149 TYR A O 1
ATOM 1194 N N . GLU A 1 150 ? -9.886 -7.791 12.245 1.00 98.06 150 GLU A N 1
ATOM 1195 C CA . GLU A 1 150 ? -9.211 -7.879 10.948 1.00 98.06 150 GLU A CA 1
ATOM 1196 C C . GLU A 1 150 ? -10.212 -8.266 9.855 1.00 98.06 150 GLU A C 1
ATOM 1198 O O . GLU A 1 150 ? -10.333 -7.568 8.849 1.00 98.06 150 GLU A O 1
ATOM 1203 N N . TYR A 1 151 ? -11.003 -9.315 10.090 1.00 98.38 151 TYR A N 1
ATOM 1204 C CA . TYR A 1 151 ? -11.997 -9.788 9.135 1.00 98.38 151 TYR A CA 1
ATOM 1205 C C . TYR A 1 151 ? -13.069 -8.734 8.810 1.00 98.38 151 TYR A C 1
ATOM 1207 O O . TYR A 1 151 ? -13.444 -8.571 7.647 1.00 98.38 151 TYR A O 1
ATOM 1215 N N . ALA A 1 152 ? -13.524 -7.963 9.803 1.00 98.12 152 ALA A N 1
ATOM 1216 C CA . ALA A 1 152 ? -14.477 -6.871 9.607 1.00 98.12 152 ALA A CA 1
ATOM 1217 C C . ALA A 1 152 ? -13.926 -5.772 8.680 1.00 98.12 152 ALA A C 1
ATOM 1219 O O . ALA A 1 152 ? -14.676 -5.156 7.917 1.00 98.12 152 ALA A O 1
ATOM 1220 N N . TRP A 1 153 ? -12.620 -5.498 8.741 1.00 97.62 153 TRP A N 1
ATOM 1221 C CA . TRP A 1 153 ? -11.963 -4.552 7.840 1.00 97.62 153 TRP A CA 1
ATOM 1222 C C . TRP A 1 153 ? -11.675 -5.162 6.470 1.00 97.62 153 TRP A C 1
ATOM 1224 O O . TRP A 1 153 ? -11.956 -4.507 5.464 1.00 97.62 153 TRP A O 1
ATOM 1234 N N . ASP A 1 154 ? -11.228 -6.415 6.411 1.00 97.94 154 ASP A N 1
ATOM 1235 C CA . ASP A 1 154 ? -11.013 -7.140 5.157 1.00 97.94 154 ASP A CA 1
ATOM 1236 C C . ASP A 1 154 ? -12.294 -7.204 4.323 1.00 97.94 154 ASP A C 1
ATOM 1238 O O . ASP A 1 154 ? -12.275 -6.886 3.136 1.00 97.94 154 ASP A O 1
ATOM 1242 N N . MET A 1 155 ? -13.428 -7.508 4.958 1.00 96.94 155 MET A N 1
ATOM 1243 C CA . MET A 1 155 ? -14.757 -7.520 4.343 1.00 96.94 155 MET A CA 1
ATOM 1244 C C . MET A 1 155 ? -15.124 -6.181 3.708 1.00 96.94 155 MET A C 1
ATOM 1246 O O . MET A 1 155 ? -15.589 -6.132 2.562 1.00 96.94 155 MET A O 1
ATOM 1250 N N . LYS A 1 156 ? -14.911 -5.092 4.452 1.00 97.38 156 LYS A N 1
ATOM 1251 C CA . LYS A 1 156 ? -15.175 -3.739 3.969 1.00 97.38 156 LYS A CA 1
ATOM 1252 C C . LYS A 1 156 ? -14.281 -3.396 2.791 1.00 97.38 156 LYS A C 1
ATOM 1254 O O . LYS A 1 156 ? -14.759 -2.916 1.768 1.00 97.38 156 LYS A O 1
ATOM 1259 N N . TYR A 1 157 ? -12.979 -3.620 2.925 1.00 97.19 157 TYR A N 1
ATOM 1260 C CA . TYR A 1 157 ? -12.024 -3.216 1.901 1.00 97.19 157 TYR A CA 1
ATOM 1261 C C . TYR A 1 157 ? -12.071 -4.109 0.671 1.00 97.19 157 TYR A C 1
ATOM 1263 O O . TYR A 1 157 ? -11.853 -3.584 -0.413 1.00 97.19 157 TYR A O 1
ATOM 1271 N N . SER A 1 158 ? -12.438 -5.384 0.803 1.00 96.44 158 SER A N 1
ATOM 1272 C CA . SER A 1 158 ? -12.732 -6.261 -0.334 1.00 96.44 158 SER A CA 1
ATOM 1273 C C . SER A 1 158 ? -13.799 -5.639 -1.244 1.00 96.44 158 SER A C 1
ATOM 1275 O O . SER A 1 158 ? -13.627 -5.589 -2.460 1.00 96.44 158 SER A O 1
ATOM 1277 N N . ARG A 1 159 ? -14.847 -5.045 -0.656 1.00 97.00 159 ARG A N 1
ATOM 1278 C CA . ARG A 1 159 ? -15.927 -4.362 -1.390 1.00 97.00 159 ARG A CA 1
ATOM 1279 C C . ARG A 1 159 ? -15.614 -2.917 -1.769 1.00 97.00 159 ARG A C 1
ATOM 1281 O O . ARG A 1 159 ? -16.172 -2.417 -2.736 1.00 97.00 159 ARG A O 1
ATOM 1288 N N . MET A 1 160 ? -14.767 -2.221 -1.009 1.00 97.19 160 MET A N 1
ATOM 1289 C CA . MET A 1 160 ? -14.441 -0.809 -1.250 1.00 97.19 160 MET A CA 1
ATOM 1290 C C . MET A 1 160 ? -13.326 -0.630 -2.283 1.00 97.19 160 MET A C 1
ATOM 1292 O O . MET A 1 160 ? -13.415 0.262 -3.120 1.00 97.19 160 MET A O 1
ATOM 1296 N N . VAL A 1 161 ? -12.259 -1.424 -2.198 1.00 97.19 161 VAL A N 1
ATOM 1297 C CA . VAL A 1 161 ? -11.054 -1.287 -3.035 1.00 97.19 161 VAL A CA 1
ATOM 1298 C C . VAL A 1 161 ? -10.484 -2.622 -3.525 1.00 97.19 161 VAL A C 1
ATOM 1300 O O . VAL A 1 161 ? -9.559 -2.607 -4.331 1.00 97.19 161 VAL A O 1
ATOM 1303 N N . GLY A 1 162 ? -11.027 -3.757 -3.089 1.00 96.00 162 GLY A N 1
ATOM 1304 C CA . GLY A 1 162 ? -10.640 -5.091 -3.542 1.00 96.00 162 GLY A CA 1
ATOM 1305 C C . GLY A 1 162 ? -11.456 -5.599 -4.729 1.00 96.00 162 GLY A C 1
ATOM 1306 O O . GLY A 1 162 ? -12.120 -4.827 -5.422 1.00 96.00 162 GLY A O 1
ATOM 1307 N N . HIS A 1 163 ? -11.400 -6.915 -4.951 1.00 94.12 163 HIS A N 1
ATOM 1308 C CA . HIS A 1 163 ? -12.055 -7.599 -6.079 1.00 94.12 163 HIS A CA 1
ATOM 1309 C C . HIS A 1 163 ? -13.583 -7.504 -6.063 1.00 94.12 163 HIS A C 1
ATOM 1311 O O . HIS A 1 163 ? -14.215 -7.637 -7.107 1.00 94.12 163 HIS A O 1
ATOM 1317 N N . GLY A 1 164 ? -14.185 -7.212 -4.906 1.00 93.94 164 GLY A N 1
ATOM 1318 C CA . GLY A 1 164 ? -15.623 -6.977 -4.782 1.00 93.94 164 GLY A CA 1
ATOM 1319 C C . GLY A 1 164 ? -16.091 -5.632 -5.349 1.00 93.94 164 GLY A C 1
ATOM 1320 O O . GLY A 1 164 ? -17.296 -5.433 -5.496 1.00 93.94 164 GLY A O 1
ATOM 1321 N N . ASN A 1 165 ? -15.180 -4.704 -5.671 1.00 95.31 165 ASN A N 1
ATOM 1322 C CA . ASN A 1 165 ? -15.530 -3.442 -6.319 1.00 95.31 165 ASN A CA 1
ATOM 1323 C C . ASN A 1 165 ? -15.277 -3.522 -7.835 1.00 95.31 165 ASN A C 1
ATOM 1325 O O . ASN A 1 165 ? -14.117 -3.602 -8.248 1.00 95.31 165 ASN A O 1
ATOM 1329 N N . PRO A 1 166 ? -16.307 -3.386 -8.691 1.00 92.44 166 PRO A N 1
ATOM 1330 C CA . PRO A 1 166 ? -16.108 -3.407 -10.138 1.00 92.44 166 PRO A CA 1
ATOM 1331 C C . PRO A 1 166 ? -15.224 -2.260 -10.647 1.00 92.44 166 PRO A C 1
ATOM 1333 O O . PRO A 1 166 ? -14.614 -2.410 -11.697 1.00 92.44 166 PRO A O 1
ATOM 1336 N N . LEU A 1 167 ? -15.118 -1.134 -9.924 1.00 93.31 167 LEU A N 1
ATOM 1337 C CA . LEU A 1 167 ? -14.231 -0.022 -10.287 1.00 93.31 167 LEU A CA 1
ATOM 1338 C C . LEU A 1 167 ? -12.759 -0.282 -9.949 1.00 93.31 167 LEU A C 1
ATOM 1340 O O . LEU A 1 167 ? -11.892 0.370 -10.523 1.00 93.31 167 LEU A O 1
ATOM 1344 N N . SER A 1 168 ? -12.448 -1.195 -9.029 1.00 94.50 168 SER A N 1
ATOM 1345 C CA . SER A 1 168 ? -11.083 -1.340 -8.516 1.00 94.50 168 SER A CA 1
ATOM 1346 C C . SER A 1 168 ? -10.045 -1.706 -9.577 1.00 94.50 168 SER A C 1
ATOM 1348 O O . SER A 1 168 ? -9.059 -0.972 -9.681 1.00 94.50 168 SER A O 1
ATOM 1350 N N . PRO A 1 169 ? -10.260 -2.743 -10.416 1.00 90.00 169 PRO A N 1
ATOM 1351 C CA . PRO A 1 169 ? -9.322 -3.061 -11.491 1.00 90.00 169 PRO A CA 1
ATOM 1352 C C . PRO A 1 169 ? -9.122 -1.881 -12.449 1.00 90.00 169 PRO A C 1
ATOM 1354 O O . PRO A 1 169 ? -8.001 -1.545 -12.822 1.00 90.00 169 PRO A O 1
ATOM 1357 N N . TYR A 1 170 ? -10.208 -1.187 -12.791 1.00 89.44 170 TYR A N 1
ATOM 1358 C CA . TYR A 1 170 ? -10.179 -0.038 -13.692 1.00 89.44 170 TYR A CA 1
ATOM 1359 C C . TYR A 1 170 ? -9.351 1.129 -13.157 1.00 89.44 170 TYR A C 1
ATOM 1361 O O . TYR A 1 170 ? -8.619 1.766 -13.907 1.00 89.44 170 TYR A O 1
ATOM 1369 N N . LEU A 1 171 ? -9.415 1.386 -11.851 1.00 92.88 171 LEU A N 1
ATOM 1370 C CA . LEU A 1 171 ? -8.627 2.440 -11.218 1.00 92.88 171 LEU A CA 1
ATOM 1371 C C . LEU A 1 171 ? -7.136 2.081 -11.106 1.00 92.88 171 LEU A C 1
ATOM 1373 O O . LEU A 1 171 ? -6.328 2.974 -10.870 1.00 92.88 171 LEU A O 1
ATOM 1377 N N . GLY A 1 172 ? -6.748 0.814 -11.287 1.00 93.81 172 GLY A N 1
ATOM 1378 C CA . GLY A 1 172 ? -5.349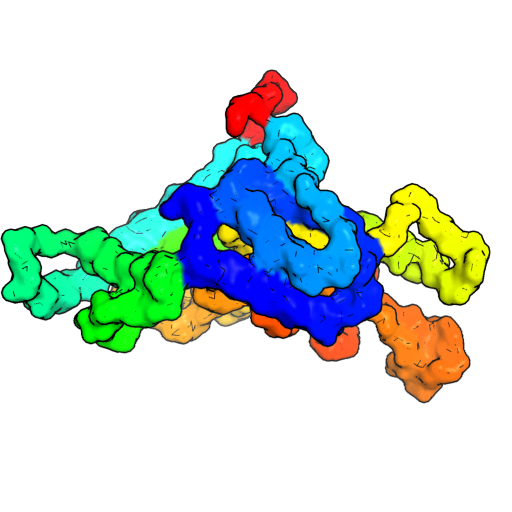 0.375 -11.243 1.00 93.81 172 GLY A CA 1
ATOM 1379 C C . GLY A 1 172 ? -4.618 0.488 -12.583 1.00 93.81 172 GLY A C 1
ATOM 1380 O O . GLY A 1 172 ? -3.428 0.813 -12.611 1.00 93.81 172 GLY A O 1
ATOM 1381 N N . PHE A 1 173 ? -5.320 0.270 -13.700 1.00 92.25 173 PHE A N 1
ATOM 1382 C CA . PHE A 1 173 ? -4.715 0.252 -15.037 1.00 92.25 173 PHE A CA 1
ATOM 1383 C C . PHE A 1 173 ? -4.028 1.555 -15.474 1.00 92.25 173 PHE A C 1
ATOM 1385 O O . PHE A 1 173 ? -2.971 1.447 -16.090 1.00 92.25 173 PHE A O 1
ATOM 1392 N N . PRO A 1 174 ? -4.492 2.773 -15.130 1.00 89.94 174 PRO A N 1
ATOM 1393 C CA . PRO A 1 174 ? -3.767 3.998 -15.478 1.00 89.94 174 PRO A CA 1
ATOM 1394 C C . PRO A 1 174 ? -2.327 4.035 -14.943 1.00 89.94 174 PRO A C 1
ATOM 1396 O O . PRO A 1 174 ? -1.417 4.517 -15.623 1.00 89.94 174 PRO A O 1
ATOM 1399 N N . TRP A 1 175 ? -2.101 3.503 -13.736 1.00 92.56 175 TRP A N 1
ATOM 1400 C CA . TRP A 1 175 ? -0.759 3.376 -13.165 1.00 92.56 175 TRP A CA 1
ATOM 1401 C C . TRP A 1 175 ? 0.064 2.325 -13.905 1.00 92.56 175 TRP A C 1
ATOM 1403 O O . TRP A 1 175 ? 1.199 2.598 -14.286 1.00 92.56 175 TRP A O 1
ATOM 1413 N N . LEU A 1 176 ? -0.530 1.163 -14.186 1.00 94.88 176 LEU A N 1
ATOM 1414 C CA . LEU A 1 176 ? 0.126 0.101 -14.951 1.00 94.88 176 LEU A CA 1
ATOM 1415 C C . LEU A 1 176 ? 0.499 0.549 -16.367 1.00 94.88 176 LEU A C 1
ATOM 1417 O O . LEU A 1 176 ? 1.596 0.248 -16.816 1.00 94.88 176 LEU A O 1
ATOM 1421 N N . ASN A 1 177 ? -0.363 1.313 -17.037 1.00 92.75 177 ASN A N 1
ATOM 1422 C CA . ASN A 1 177 ? -0.121 1.858 -18.371 1.00 92.75 177 ASN A CA 1
ATOM 1423 C C . ASN A 1 177 ? 1.028 2.866 -18.368 1.00 92.75 177 ASN A C 1
ATOM 1425 O O . ASN A 1 177 ? 1.932 2.775 -19.193 1.00 92.75 177 ASN A O 1
ATOM 1429 N N . THR A 1 178 ? 1.049 3.770 -17.385 1.00 90.69 178 THR A N 1
ATOM 1430 C CA . THR A 1 178 ? 2.177 4.696 -17.203 1.00 90.69 178 THR A CA 1
ATOM 1431 C C . THR A 1 178 ? 3.487 3.925 -17.001 1.00 90.69 178 THR A C 1
ATOM 1433 O O . THR A 1 178 ? 4.494 4.238 -17.632 1.00 90.69 178 THR A O 1
ATOM 1436 N N . THR A 1 179 ? 3.472 2.885 -16.161 1.00 93.06 179 THR A N 1
ATOM 1437 C CA . THR A 1 179 ? 4.643 2.036 -15.901 1.00 93.06 179 THR A CA 1
ATOM 1438 C C . THR A 1 179 ? 5.072 1.236 -17.133 1.00 93.06 179 THR A C 1
ATOM 1440 O O . THR A 1 179 ? 6.262 1.177 -17.427 1.00 93.06 179 THR A O 1
ATOM 1443 N N . ALA A 1 180 ? 4.133 0.660 -17.886 1.00 94.12 180 ALA A N 1
ATOM 1444 C CA . ALA A 1 180 ? 4.417 -0.095 -19.104 1.00 94.12 180 ALA A CA 1
ATOM 1445 C C . ALA A 1 180 ? 5.047 0.795 -20.183 1.00 94.12 180 ALA A C 1
ATOM 1447 O O . ALA A 1 180 ? 6.063 0.424 -20.767 1.00 94.12 180 ALA A O 1
ATOM 1448 N N . GLN A 1 181 ? 4.511 2.002 -20.391 1.00 90.69 181 GLN A N 1
ATOM 1449 C CA . GLN A 1 181 ? 5.088 2.985 -21.313 1.00 90.69 181 GLN A CA 1
ATOM 1450 C C . GLN A 1 181 ? 6.493 3.409 -20.879 1.00 90.69 181 GLN A C 1
ATOM 1452 O O . GLN A 1 181 ? 7.399 3.472 -21.706 1.00 90.69 181 GLN A O 1
ATOM 1457 N N . LEU A 1 182 ? 6.693 3.653 -19.580 1.00 89.81 182 LEU A N 1
ATOM 1458 C CA . LEU A 1 182 ? 8.003 3.981 -19.026 1.00 89.81 182 LEU A CA 1
ATOM 1459 C C . LEU A 1 182 ? 9.013 2.852 -19.262 1.00 89.81 182 LEU A C 1
ATOM 1461 O O . LEU A 1 182 ? 10.108 3.105 -19.745 1.00 89.81 182 LEU A O 1
ATOM 1465 N N . PHE A 1 183 ? 8.644 1.608 -18.965 1.00 91.56 183 PHE A N 1
ATOM 1466 C CA . PHE A 1 183 ? 9.521 0.455 -19.166 1.00 91.56 183 PHE A CA 1
ATOM 1467 C C . PHE A 1 183 ? 9.772 0.127 -20.638 1.00 91.56 183 PHE A C 1
ATOM 1469 O O . PHE A 1 183 ? 10.838 -0.403 -20.950 1.00 91.56 183 PHE A O 1
ATOM 1476 N N . SER A 1 184 ? 8.832 0.465 -21.526 1.00 89.50 184 SER A N 1
ATOM 1477 C CA . SER A 1 184 ? 8.975 0.281 -22.975 1.00 89.50 184 SER A CA 1
ATOM 1478 C C . SER A 1 184 ? 10.071 1.174 -23.550 1.00 89.50 184 SER A C 1
ATOM 1480 O O . SER A 1 184 ? 10.816 0.721 -24.408 1.00 89.50 184 SER A O 1
ATOM 1482 N N . LYS A 1 185 ? 10.252 2.395 -23.015 1.00 84.88 185 LYS A N 1
ATOM 1483 C CA . LYS A 1 185 ? 11.395 3.265 -23.369 1.00 84.88 185 LYS A CA 1
ATOM 1484 C C . LYS A 1 185 ? 12.746 2.625 -23.060 1.00 84.88 185 LYS A C 1
ATOM 1486 O O . LYS A 1 185 ? 13.757 2.996 -23.640 1.00 84.88 185 LYS A O 1
ATOM 1491 N N . PHE A 1 186 ? 12.752 1.701 -22.106 1.00 81.81 186 PHE A N 1
ATOM 1492 C CA . PHE A 1 186 ? 13.923 0.959 -21.675 1.00 81.81 186 PHE A CA 1
ATOM 1493 C C . PHE A 1 186 ? 13.882 -0.486 -22.169 1.00 81.81 186 PHE A C 1
ATOM 1495 O O . PHE A 1 186 ? 14.530 -1.301 -21.535 1.00 81.81 186 PHE A O 1
ATOM 1502 N N . HIS A 1 187 ? 13.043 -0.857 -23.152 1.00 80.69 187 HIS A N 1
ATOM 1503 C CA . HIS A 1 187 ? 12.865 -2.244 -23.618 1.00 80.69 187 HIS A CA 1
ATOM 1504 C C . HIS A 1 187 ? 13.691 -2.569 -24.857 1.00 80.69 187 HIS A C 1
ATOM 1506 O O . HIS A 1 187 ? 13.993 -1.689 -25.657 1.00 80.69 187 HIS A O 1
ATOM 1512 N N . ALA A 1 188 ? 14.152 -3.813 -24.980 1.00 67.00 188 ALA A N 1
ATOM 1513 C CA . ALA A 1 188 ? 15.050 -4.209 -26.058 1.00 67.00 188 ALA A CA 1
ATOM 1514 C C . ALA A 1 188 ? 14.281 -4.177 -27.394 1.00 67.00 188 ALA A C 1
ATOM 1516 O O . ALA A 1 188 ? 13.093 -4.488 -27.415 1.00 67.00 188 ALA A O 1
ATOM 1517 N N . PRO A 1 189 ? 14.901 -3.765 -28.516 1.00 60.22 189 PRO A N 1
ATOM 1518 C CA . PRO A 1 189 ? 16.309 -3.407 -28.691 1.00 60.22 189 PRO A CA 1
ATOM 1519 C C . PRO A 1 189 ? 16.620 -1.919 -28.427 1.00 60.22 189 PRO A C 1
ATOM 1521 O O . PRO A 1 189 ? 17.725 -1.484 -28.712 1.00 60.22 189 PRO A O 1
ATOM 1524 N N . GLN A 1 190 ? 15.680 -1.121 -27.902 1.00 55.88 190 GLN A N 1
ATOM 1525 C CA . GLN A 1 190 ? 15.817 0.345 -27.763 1.00 55.88 190 GLN A CA 1
ATOM 1526 C C . GLN A 1 190 ? 16.870 0.796 -26.730 1.00 55.88 190 GLN A C 1
ATOM 1528 O O . GLN A 1 190 ? 17.073 1.990 -26.536 1.00 55.88 190 GLN A O 1
ATOM 1533 N N . HIS A 1 191 ? 17.523 -0.150 -26.059 1.00 59.31 191 HIS A N 1
ATOM 1534 C CA . HIS A 1 191 ? 18.603 0.067 -25.106 1.00 59.31 191 HIS A CA 1
ATOM 1535 C C . HIS A 1 191 ? 19.603 -1.093 -25.264 1.00 59.31 191 HIS A C 1
ATOM 1537 O O . HIS A 1 191 ? 19.484 -2.131 -24.620 1.00 59.31 191 HIS A O 1
ATOM 1543 N N . SER A 1 192 ? 20.539 -0.992 -26.207 1.00 53.03 192 SER A N 1
ATOM 1544 C CA . SER A 1 192 ? 21.656 -1.941 -26.238 1.00 53.03 192 SER A CA 1
ATOM 1545 C C . SER A 1 192 ? 22.736 -1.497 -25.243 1.00 53.03 192 SER A C 1
ATOM 1547 O O . SER A 1 192 ? 22.827 -0.316 -24.912 1.00 53.03 192 SER A O 1
ATOM 1549 N N . ASP A 1 193 ? 23.587 -2.418 -24.778 1.00 53.81 193 ASP A N 1
ATOM 1550 C CA . ASP A 1 193 ? 24.769 -2.113 -23.944 1.00 53.81 193 ASP A CA 1
ATOM 1551 C C . ASP A 1 193 ? 25.832 -1.263 -24.709 1.00 53.81 193 ASP A C 1
ATOM 1553 O O . ASP A 1 193 ? 26.967 -1.109 -24.251 1.00 53.81 193 ASP A O 1
ATOM 1557 N N . SER A 1 194 ? 25.505 -0.721 -25.893 1.00 51.47 194 SER A N 1
ATOM 1558 C CA . SER A 1 194 ? 26.406 0.091 -26.710 1.00 51.47 194 SER A CA 1
ATOM 1559 C C . SER A 1 194 ? 26.395 1.565 -26.287 1.00 51.47 194 SER A C 1
ATOM 1561 O O . SER A 1 194 ? 25.371 2.151 -25.943 1.00 51.47 194 SER A O 1
ATOM 1563 N N . ALA A 1 195 ? 27.577 2.185 -26.303 1.00 48.69 195 ALA A N 1
ATOM 1564 C CA . ALA A 1 195 ? 27.807 3.535 -25.788 1.00 48.69 195 ALA A CA 1
ATOM 1565 C C . ALA A 1 195 ? 27.122 4.667 -26.588 1.00 48.69 195 ALA A C 1
ATOM 1567 O O . ALA A 1 195 ? 27.165 5.815 -26.146 1.00 48.69 195 ALA A O 1
ATOM 1568 N N . ASP A 1 196 ? 26.497 4.354 -27.729 1.00 53.03 196 ASP A N 1
ATOM 1569 C CA . ASP A 1 196 ? 25.907 5.325 -28.659 1.00 53.03 196 ASP A CA 1
ATOM 1570 C C . ASP A 1 196 ? 24.363 5.404 -28.590 1.00 53.03 196 ASP A C 1
ATOM 1572 O O . ASP A 1 196 ? 23.768 6.287 -29.215 1.00 53.03 196 ASP A O 1
ATOM 1576 N N . ASP A 1 197 ? 23.697 4.562 -27.789 1.00 55.47 197 ASP A N 1
ATOM 1577 C CA . ASP A 1 197 ? 22.230 4.532 -27.683 1.00 55.47 197 ASP A CA 1
ATOM 1578 C C . ASP A 1 197 ? 21.714 5.432 -26.546 1.00 55.47 197 ASP A C 1
ATOM 1580 O O . ASP A 1 197 ? 21.323 4.988 -25.463 1.00 55.47 197 ASP A O 1
ATOM 1584 N N . ALA A 1 198 ? 21.687 6.744 -26.787 1.00 60.97 198 ALA A N 1
ATOM 1585 C CA . ALA A 1 198 ? 20.965 7.660 -25.909 1.00 60.97 198 ALA A CA 1
ATOM 1586 C C . ALA A 1 198 ? 19.449 7.411 -26.024 1.00 60.97 198 ALA A C 1
ATOM 1588 O O . ALA A 1 198 ? 18.851 7.656 -27.073 1.00 60.97 198 ALA A O 1
ATOM 1589 N N . ILE A 1 199 ? 18.809 6.969 -24.936 1.00 67.81 199 ILE A N 1
ATOM 1590 C CA . ILE A 1 199 ? 17.344 6.864 -24.869 1.00 67.81 199 ILE A CA 1
ATOM 1591 C C . ILE A 1 199 ? 16.754 8.286 -24.997 1.00 67.81 199 ILE A C 1
ATOM 1593 O O . ILE A 1 199 ? 17.096 9.161 -24.194 1.00 67.81 199 ILE A O 1
ATOM 1597 N N . PRO A 1 200 ? 15.876 8.562 -25.981 1.00 68.06 200 PRO A N 1
ATOM 1598 C CA . PRO A 1 200 ? 15.311 9.897 -26.168 1.00 68.06 200 PRO A CA 1
ATOM 1599 C C . PRO A 1 200 ? 14.547 10.396 -24.934 1.00 68.06 200 PRO A C 1
ATOM 1601 O O . PRO A 1 200 ? 13.760 9.658 -24.337 1.00 68.06 200 PRO A O 1
ATOM 1604 N N . ASP A 1 201 ? 14.757 11.668 -24.576 1.00 73.12 201 ASP A N 1
ATOM 1605 C CA . ASP A 1 201 ? 14.152 12.333 -23.409 1.00 73.12 201 ASP A CA 1
ATOM 1606 C C . ASP A 1 201 ? 14.386 11.606 -22.068 1.00 73.12 201 ASP A C 1
ATOM 1608 O O . ASP A 1 201 ? 13.586 11.720 -21.134 1.00 73.12 201 ASP A O 1
ATOM 1612 N N . ASP A 1 202 ? 15.475 10.842 -21.963 1.00 83.12 202 ASP A N 1
ATOM 1613 C CA . ASP A 1 202 ? 15.853 10.149 -20.740 1.00 83.12 202 ASP A CA 1
ATOM 1614 C C . ASP A 1 202 ? 16.615 11.071 -19.784 1.00 83.12 202 ASP A C 1
ATOM 1616 O O . ASP A 1 202 ? 17.713 11.549 -20.069 1.00 83.12 202 ASP A O 1
ATOM 1620 N N . ASP A 1 203 ? 16.043 11.296 -18.602 1.00 86.81 203 ASP A N 1
ATOM 1621 C CA . ASP A 1 203 ? 16.720 12.019 -17.532 1.00 86.81 203 ASP A CA 1
ATOM 1622 C C . ASP A 1 203 ? 17.616 11.106 -16.683 1.00 86.81 203 ASP A C 1
ATOM 1624 O O . ASP A 1 203 ? 18.168 11.562 -15.686 1.00 86.81 203 ASP A O 1
ATOM 1628 N N . GLY A 1 204 ? 17.808 9.841 -17.055 1.00 88.69 204 GLY A N 1
ATOM 1629 C CA . GLY A 1 204 ? 18.686 8.893 -16.372 1.00 88.69 204 GLY A CA 1
ATOM 1630 C C . GLY A 1 204 ? 18.113 8.337 -15.066 1.00 88.69 204 GLY A C 1
ATOM 1631 O O . GLY A 1 204 ? 18.797 7.575 -14.384 1.00 88.69 204 GLY A O 1
ATOM 1632 N N . GLN A 1 205 ? 16.878 8.688 -14.686 1.00 93.06 205 GLN A N 1
ATOM 1633 C CA . GLN A 1 205 ? 16.217 8.061 -13.546 1.00 93.06 205 GLN A CA 1
ATOM 1634 C C . GLN A 1 205 ? 15.821 6.617 -13.895 1.00 93.06 205 GLN A C 1
ATOM 1636 O O . GLN A 1 205 ? 15.235 6.343 -14.942 1.00 93.06 205 GLN A O 1
ATOM 1641 N N . ARG A 1 206 ? 16.149 5.667 -13.013 1.00 93.44 206 ARG A N 1
ATOM 1642 C CA . ARG A 1 206 ? 15.789 4.240 -13.138 1.00 93.44 206 ARG A CA 1
ATOM 1643 C C . ARG A 1 206 ? 15.051 3.690 -11.924 1.00 93.44 206 ARG A C 1
ATOM 1645 O O . ARG A 1 206 ? 14.499 2.596 -11.981 1.00 93.44 206 ARG A O 1
ATOM 1652 N N . PHE A 1 207 ? 14.995 4.455 -10.837 1.00 96.00 207 PHE A N 1
ATOM 1653 C CA . PHE A 1 207 ? 14.201 4.133 -9.658 1.00 96.00 207 PHE A CA 1
ATOM 1654 C C . PHE A 1 207 ? 13.093 5.169 -9.472 1.00 96.00 207 PHE A C 1
ATOM 1656 O O . PHE A 1 207 ? 13.348 6.360 -9.288 1.00 96.00 207 PHE A O 1
ATOM 1663 N N . PHE A 1 208 ? 11.843 4.718 -9.564 1.00 95.12 208 PHE A N 1
ATOM 1664 C CA . PHE A 1 208 ? 10.661 5.578 -9.575 1.00 95.12 208 PHE A CA 1
ATOM 1665 C C . PHE A 1 208 ? 9.803 5.297 -8.351 1.00 95.12 208 PHE A C 1
ATOM 1667 O O . PHE A 1 208 ? 9.487 4.147 -8.051 1.00 95.12 208 PHE A O 1
ATOM 1674 N N . ILE A 1 209 ? 9.421 6.353 -7.633 1.00 94.69 209 ILE A N 1
ATOM 1675 C CA . ILE A 1 209 ? 8.673 6.229 -6.382 1.00 94.69 209 ILE A CA 1
ATOM 1676 C C . ILE A 1 209 ? 7.571 7.274 -6.348 1.00 94.69 209 ILE A C 1
ATOM 1678 O O . ILE A 1 209 ? 7.792 8.454 -6.638 1.00 94.69 209 ILE A O 1
ATOM 1682 N N . SER A 1 210 ? 6.392 6.837 -5.917 1.00 93.69 210 SER A N 1
ATOM 1683 C CA . SER A 1 210 ? 5.279 7.722 -5.608 1.00 93.69 210 SER A CA 1
ATOM 1684 C C . SER A 1 210 ? 4.667 7.395 -4.250 1.00 93.69 210 SER A C 1
ATOM 1686 O O . SER A 1 210 ? 4.343 6.239 -3.980 1.00 93.69 210 SER A O 1
ATOM 1688 N N . PHE A 1 211 ? 4.437 8.411 -3.425 1.00 94.38 211 PHE A N 1
ATOM 1689 C CA . PHE A 1 211 ? 3.685 8.308 -2.181 1.00 94.38 211 PHE A CA 1
ATOM 1690 C C . PHE A 1 211 ? 2.233 8.730 -2.415 1.00 94.38 211 PHE A C 1
ATOM 1692 O O . PHE A 1 211 ? 1.944 9.877 -2.762 1.00 94.38 211 PHE A O 1
ATOM 1699 N N . THR A 1 212 ? 1.310 7.796 -2.203 1.00 91.56 212 THR A N 1
ATOM 1700 C CA . THR A 1 212 ? -0.125 7.972 -2.465 1.00 91.56 212 THR A CA 1
ATOM 1701 C C . THR A 1 212 ? -0.976 7.500 -1.277 1.00 91.56 212 THR A C 1
ATOM 1703 O O . THR A 1 212 ? -0.464 7.278 -0.178 1.00 91.56 212 THR A O 1
ATOM 1706 N N . HIS A 1 213 ? -2.296 7.409 -1.453 1.00 89.56 213 HIS A N 1
ATOM 1707 C CA . HIS A 1 213 ? -3.222 6.923 -0.432 1.00 89.56 213 HIS A CA 1
ATOM 1708 C C . HIS A 1 213 ? -3.381 5.405 -0.484 1.00 89.56 213 HIS A C 1
ATOM 1710 O O . HIS A 1 213 ? -3.147 4.761 -1.506 1.00 89.56 213 HIS A O 1
ATOM 1716 N N . ARG A 1 214 ? -3.843 4.851 0.640 1.00 91.56 214 ARG A N 1
ATOM 1717 C CA . ARG A 1 214 ? -4.064 3.414 0.857 1.00 91.56 214 ARG A CA 1
ATOM 1718 C C . ARG A 1 214 ? -4.960 2.746 -0.188 1.00 91.56 214 ARG A C 1
ATOM 1720 O O . ARG A 1 214 ? -4.925 1.536 -0.308 1.00 91.56 214 ARG A O 1
ATOM 1727 N N . GLU A 1 215 ? -5.791 3.499 -0.900 1.00 94.94 215 GLU A N 1
ATOM 1728 C CA . GLU A 1 215 ? -6.689 2.964 -1.919 1.00 94.94 215 GLU A CA 1
ATOM 1729 C C . GLU A 1 215 ? -5.939 2.491 -3.177 1.00 94.94 215 GLU A C 1
ATOM 1731 O O . GLU A 1 215 ? -6.397 1.569 -3.840 1.00 94.94 215 GLU A O 1
ATOM 1736 N N . VAL A 1 216 ? -4.777 3.075 -3.495 1.00 94.25 216 VAL A N 1
ATOM 1737 C CA . VAL A 1 216 ? -4.104 2.847 -4.786 1.00 94.25 216 VAL A CA 1
ATOM 1738 C C . VAL A 1 216 ? -3.406 1.485 -4.902 1.00 94.25 216 VAL A C 1
ATOM 1740 O O . VAL A 1 216 ? -3.628 0.825 -5.917 1.00 94.25 216 VAL A O 1
ATOM 1743 N N . PRO A 1 217 ? -2.623 0.997 -3.914 1.00 95.56 217 PRO A N 1
ATOM 1744 C CA . PRO A 1 217 ? -2.032 -0.341 -4.011 1.00 95.56 217 PRO A CA 1
ATOM 1745 C C . PRO A 1 217 ? -3.068 -1.471 -4.221 1.00 95.56 217 PRO A C 1
ATOM 1747 O O . PRO A 1 217 ? -2.830 -2.321 -5.076 1.00 95.56 217 PRO A O 1
ATOM 1750 N N . PRO A 1 218 ? -4.243 -1.467 -3.552 1.00 96.75 218 PRO A N 1
ATOM 1751 C CA . PRO A 1 218 ? -5.374 -2.346 -3.867 1.00 96.75 218 PRO A CA 1
ATOM 1752 C C . PRO A 1 218 ? -5.861 -2.284 -5.316 1.00 96.75 218 PRO A C 1
ATOM 1754 O O . PRO A 1 218 ? -6.094 -3.329 -5.918 1.00 96.75 218 PRO A O 1
ATOM 1757 N N . PHE A 1 219 ? -5.985 -1.096 -5.912 1.00 96.69 219 PHE A N 1
ATOM 1758 C CA . PHE A 1 219 ? -6.392 -0.984 -7.317 1.00 96.69 219 PHE A CA 1
ATOM 1759 C C . PHE A 1 219 ? -5.371 -1.624 -8.258 1.00 96.69 219 PHE A C 1
ATOM 1761 O O . PHE A 1 219 ? -5.745 -2.370 -9.156 1.00 96.69 219 PHE A O 1
ATOM 1768 N N . ILE A 1 220 ? -4.077 -1.400 -8.018 1.00 96.44 220 ILE A N 1
ATOM 1769 C CA . ILE A 1 220 ? -3.003 -2.032 -8.798 1.00 96.44 220 ILE A CA 1
ATOM 1770 C C . ILE A 1 220 ? -3.044 -3.557 -8.625 1.00 96.44 220 ILE A C 1
ATOM 1772 O O . ILE A 1 220 ? -2.983 -4.295 -9.606 1.00 96.44 220 ILE A O 1
ATOM 1776 N N . ALA A 1 221 ? -3.188 -4.034 -7.385 1.00 96.50 221 ALA A N 1
ATOM 1777 C CA . ALA A 1 221 ? -3.276 -5.457 -7.083 1.00 96.50 221 ALA A CA 1
ATOM 1778 C C . ALA A 1 221 ? -4.467 -6.118 -7.792 1.00 96.50 221 ALA A C 1
ATOM 1780 O O . ALA A 1 221 ? -4.300 -7.144 -8.444 1.00 96.50 221 ALA A O 1
ATOM 1781 N N . THR A 1 222 ? -5.648 -5.505 -7.718 1.00 95.94 222 THR A N 1
ATOM 1782 C CA . THR A 1 222 ? -6.865 -6.031 -8.353 1.00 95.94 222 THR A CA 1
ATOM 1783 C C . THR A 1 222 ? -6.806 -5.985 -9.878 1.00 95.94 222 THR A C 1
ATOM 1785 O O . THR A 1 222 ? -7.232 -6.943 -10.517 1.00 95.94 222 THR A O 1
ATOM 1788 N N . ALA A 1 223 ? -6.215 -4.941 -10.470 1.00 95.75 223 ALA A N 1
ATOM 1789 C CA . ALA A 1 223 ? -5.989 -4.844 -11.916 1.00 95.75 223 ALA A CA 1
ATOM 1790 C C . ALA A 1 223 ? -5.117 -5.988 -12.459 1.00 95.75 223 ALA A C 1
ATOM 1792 O O . ALA A 1 223 ? -5.359 -6.483 -13.554 1.00 95.75 223 ALA A O 1
ATOM 1793 N N . LEU A 1 224 ? -4.144 -6.441 -11.666 1.00 96.50 224 LEU A N 1
ATOM 1794 C CA . LEU A 1 224 ? -3.270 -7.574 -11.982 1.00 96.50 224 LEU A CA 1
ATOM 1795 C C . LEU A 1 224 ? -3.815 -8.930 -11.495 1.00 96.50 224 LEU A C 1
ATOM 1797 O O . LEU A 1 224 ? -3.118 -9.937 -11.600 1.00 96.50 224 LEU A O 1
ATOM 1801 N N . GLY A 1 225 ? -5.019 -8.975 -10.914 1.00 95.00 225 GLY A N 1
ATOM 1802 C CA . GLY A 1 225 ? -5.606 -10.202 -10.364 1.00 95.00 225 GLY A CA 1
ATOM 1803 C C . GLY A 1 225 ? -4.936 -10.729 -9.083 1.00 95.00 225 GLY A C 1
ATOM 1804 O O . GLY A 1 225 ? -5.199 -11.857 -8.677 1.00 95.00 225 GLY A O 1
ATOM 1805 N N . LEU A 1 226 ? -4.072 -9.945 -8.432 1.00 95.50 226 LEU A N 1
ATOM 1806 C CA . LEU A 1 226 ? -3.364 -10.333 -7.208 1.00 95.50 226 LEU A CA 1
ATOM 1807 C C . LEU A 1 226 ? -4.306 -10.362 -6.001 1.00 95.50 226 LEU A C 1
ATOM 1809 O O . LEU A 1 226 ? -5.266 -9.596 -5.947 1.00 95.50 226 LEU A O 1
ATOM 1813 N N . PHE A 1 227 ? -3.987 -11.176 -4.990 1.00 93.31 227 PHE A N 1
ATOM 1814 C CA . PHE A 1 227 ? -4.819 -11.346 -3.784 1.00 93.31 227 PHE A CA 1
ATOM 1815 C C . PHE A 1 227 ? -6.256 -11.797 -4.114 1.00 93.31 227 PHE A C 1
ATOM 1817 O O . PHE A 1 227 ? -7.214 -11.326 -3.508 1.00 93.31 227 PHE A O 1
ATOM 1824 N N . ASN A 1 228 ? -6.376 -12.681 -5.107 1.00 92.31 228 ASN A N 1
ATOM 1825 C CA . ASN A 1 228 ? -7.593 -13.375 -5.525 1.00 92.31 228 ASN A CA 1
ATOM 1826 C C . ASN A 1 228 ? -7.323 -14.888 -5.519 1.00 92.31 228 ASN A C 1
ATOM 1828 O O . ASN A 1 228 ? -6.167 -15.322 -5.556 1.00 92.31 228 ASN A O 1
ATOM 1832 N N . SER A 1 229 ? -8.376 -15.686 -5.516 1.00 91.06 229 SER A N 1
ATOM 1833 C CA . SER A 1 229 ? -8.358 -17.136 -5.567 1.00 91.06 229 SER A CA 1
ATOM 1834 C C . SER A 1 229 ? -9.316 -17.650 -6.635 1.00 91.06 229 SER A C 1
ATOM 1836 O O . SER A 1 229 ? -10.423 -17.152 -6.812 1.00 91.06 229 SER A O 1
ATOM 1838 N N . SER A 1 230 ? -8.922 -18.725 -7.318 1.00 89.56 230 SER A N 1
ATOM 1839 C CA . SER A 1 230 ? -9.840 -19.483 -8.176 1.00 89.56 230 SER A CA 1
ATOM 1840 C C . SER A 1 230 ? -10.869 -20.288 -7.370 1.00 89.56 230 SER A C 1
ATOM 1842 O O . SER A 1 230 ? -11.843 -20.786 -7.933 1.00 89.56 230 SER A O 1
ATOM 1844 N N . ASN A 1 231 ? -10.673 -20.427 -6.054 1.00 93.31 231 ASN A N 1
ATOM 1845 C CA . ASN A 1 231 ? -11.640 -21.040 -5.156 1.00 93.31 231 ASN A CA 1
ATOM 1846 C C . ASN A 1 231 ? -12.665 -19.994 -4.702 1.00 93.31 231 ASN A C 1
ATOM 1848 O O . ASN A 1 231 ? -12.344 -19.138 -3.880 1.00 93.31 231 ASN A O 1
ATOM 1852 N N . ALA A 1 232 ? -13.911 -20.128 -5.164 1.00 92.44 232 ALA A N 1
ATOM 1853 C CA . ALA A 1 232 ? -15.008 -19.229 -4.809 1.00 92.44 232 ALA A CA 1
ATOM 1854 C C . ALA A 1 232 ? -15.198 -19.065 -3.289 1.00 92.44 232 ALA A C 1
ATOM 1856 O O . ALA A 1 232 ? -15.471 -17.963 -2.829 1.00 92.44 232 ALA A O 1
ATOM 1857 N N . VAL A 1 233 ? -14.962 -20.118 -2.494 1.00 94.00 233 VAL A N 1
ATOM 1858 C CA . VAL A 1 233 ? -15.075 -20.056 -1.026 1.00 94.00 233 VAL A CA 1
ATOM 1859 C C . VAL A 1 233 ? -14.060 -19.082 -0.426 1.00 94.00 233 VAL A C 1
ATOM 1861 O O . VAL A 1 233 ? -14.355 -18.422 0.564 1.00 94.00 233 VAL A O 1
ATOM 1864 N N . ALA A 1 234 ? -12.872 -18.951 -1.019 1.00 94.88 234 ALA A N 1
ATOM 1865 C CA . ALA A 1 234 ? -11.853 -18.011 -0.552 1.00 94.88 234 ALA A CA 1
ATOM 1866 C C . ALA A 1 234 ? -12.182 -16.546 -0.908 1.00 94.88 234 ALA A C 1
ATOM 1868 O O . ALA A 1 234 ? -11.613 -15.638 -0.305 1.00 94.88 234 ALA A O 1
ATOM 1869 N N . GLU A 1 235 ? -13.119 -16.314 -1.829 1.00 94.56 235 GLU A N 1
ATOM 1870 C CA . GLU A 1 235 ? -13.602 -14.976 -2.199 1.00 94.56 235 GLU A CA 1
ATOM 1871 C C . GLU A 1 235 ? -14.839 -14.546 -1.395 1.00 94.56 235 GLU A C 1
ATOM 1873 O O . GLU A 1 235 ? -15.235 -13.378 -1.407 1.00 94.56 235 GLU A O 1
ATOM 1878 N N . GLU A 1 236 ? -15.460 -15.471 -0.662 1.00 94.19 236 GLU A N 1
ATOM 1879 C CA . GLU A 1 236 ? -16.637 -15.175 0.144 1.00 94.19 236 GLU A CA 1
ATOM 1880 C C . GLU A 1 236 ? -16.294 -14.401 1.421 1.00 94.19 236 GLU A C 1
ATOM 1882 O O . GLU A 1 236 ? -15.366 -14.723 2.167 1.00 94.19 236 GLU A O 1
ATOM 1887 N N . PHE A 1 237 ? -17.146 -13.425 1.733 1.00 96.75 237 PHE A N 1
ATOM 1888 C CA . PHE A 1 237 ? -17.116 -12.666 2.980 1.00 96.75 237 PHE A CA 1
ATOM 1889 C C . PHE A 1 237 ? -18.475 -12.748 3.689 1.00 96.75 237 PHE A C 1
ATOM 1891 O O . PHE A 1 237 ? -19.227 -11.764 3.661 1.00 96.75 237 PHE A O 1
ATOM 1898 N N . PRO A 1 238 ? -18.828 -13.909 4.279 1.00 97.25 238 PRO A N 1
ATOM 1899 C CA . PRO A 1 238 ? -20.034 -14.054 5.088 1.00 97.25 238 PRO A CA 1
ATOM 1900 C C . PRO A 1 238 ? -20.019 -13.117 6.302 1.00 97.25 238 PRO A C 1
ATOM 1902 O O . PRO A 1 238 ? -18.973 -12.886 6.907 1.00 97.25 238 PRO A O 1
ATOM 1905 N N . THR A 1 239 ? -21.188 -12.594 6.671 1.00 97.81 239 THR A N 1
ATOM 1906 C CA . THR A 1 239 ? -21.367 -11.647 7.788 1.00 97.81 239 THR A CA 1
ATOM 1907 C C . THR A 1 239 ? -21.673 -12.327 9.125 1.00 97.81 239 THR A C 1
ATOM 1909 O O . THR A 1 239 ? -21.802 -11.649 10.139 1.00 97.81 239 THR A O 1
ATOM 1912 N N . ASP A 1 240 ? -21.767 -13.657 9.155 1.00 96.75 240 ASP A N 1
ATOM 1913 C CA . ASP A 1 240 ? -22.120 -14.442 10.342 1.00 96.75 240 ASP A CA 1
ATOM 1914 C C . ASP A 1 240 ? -20.936 -15.192 10.976 1.00 96.75 240 ASP A C 1
ATOM 1916 O O . ASP A 1 240 ? -21.059 -15.689 12.098 1.00 96.75 240 ASP A O 1
ATOM 1920 N N . ARG A 1 241 ? -19.793 -15.262 10.280 1.00 95.81 241 ARG A N 1
ATOM 1921 C CA . ARG A 1 241 ? -18.574 -15.961 10.707 1.00 95.81 241 ARG A CA 1
ATOM 1922 C C . ARG A 1 241 ? -17.333 -15.398 10.018 1.00 95.81 241 ARG A C 1
ATOM 1924 O O . ARG A 1 241 ? -17.426 -14.805 8.948 1.00 95.81 241 ARG A O 1
ATOM 1931 N N . ILE A 1 242 ? -16.165 -15.655 10.599 1.00 97.69 242 ILE A N 1
ATOM 1932 C CA . ILE A 1 242 ? -14.879 -15.391 9.947 1.00 97.69 242 ILE A CA 1
ATOM 1933 C C . ILE A 1 242 ? -14.661 -16.438 8.851 1.00 97.69 242 ILE A C 1
ATOM 1935 O O . ILE A 1 242 ? -14.701 -17.642 9.116 1.00 97.69 242 ILE A O 1
ATOM 1939 N N . ASN A 1 243 ? -14.382 -15.991 7.625 1.00 97.31 243 ASN A N 1
ATOM 1940 C CA . ASN A 1 243 ? -13.792 -16.859 6.612 1.00 97.31 243 ASN A CA 1
ATOM 1941 C C . ASN A 1 243 ? -12.272 -16.925 6.820 1.00 97.31 243 ASN A C 1
ATOM 1943 O O . ASN A 1 243 ? -11.523 -16.010 6.464 1.00 97.31 243 ASN A O 1
ATOM 1947 N N . TRP A 1 244 ? -11.816 -18.029 7.408 1.00 95.56 244 TRP A N 1
ATOM 1948 C CA . TRP A 1 244 ? -10.399 -18.283 7.679 1.00 95.56 244 TRP A CA 1
ATOM 1949 C C . TRP A 1 244 ? -9.572 -18.528 6.412 1.00 95.56 244 TRP A C 1
ATOM 1951 O O . TRP A 1 244 ? -8.364 -18.308 6.417 1.00 95.56 244 TRP A O 1
ATOM 1961 N N . SER A 1 245 ? -10.225 -18.941 5.323 1.00 95.19 245 SER A N 1
ATOM 1962 C CA . SER A 1 245 ? -9.587 -19.252 4.038 1.00 95.19 245 SER A CA 1
ATOM 1963 C C . SER A 1 245 ? -9.548 -18.079 3.058 1.00 95.19 245 SER A C 1
ATOM 1965 O O . SER A 1 245 ? -9.104 -18.256 1.926 1.00 95.19 245 SER A O 1
ATOM 1967 N N . ARG A 1 246 ? -10.012 -16.891 3.475 1.00 96.38 246 ARG A N 1
ATOM 1968 C CA . ARG A 1 246 ? -10.119 -15.725 2.594 1.00 96.38 246 ARG A CA 1
ATOM 1969 C C . ARG A 1 246 ? -8.780 -15.371 1.942 1.00 96.38 246 ARG A C 1
ATOM 1971 O O . ARG A 1 246 ? -7.748 -15.315 2.617 1.00 96.38 246 ARG A O 1
ATOM 1978 N N . SER A 1 247 ? -8.820 -15.101 0.645 1.00 94.06 247 SER A N 1
ATOM 1979 C CA . SER A 1 247 ? -7.659 -14.678 -0.148 1.00 94.06 247 SER A CA 1
ATOM 1980 C C . SER A 1 247 ? -7.283 -13.218 0.126 1.00 94.06 247 SER A C 1
ATOM 1982 O O . SER A 1 247 ? -6.104 -12.867 0.196 1.00 94.06 247 SER A O 1
ATOM 1984 N N . TRP A 1 248 ? -8.293 -12.370 0.321 1.00 95.75 248 TRP A N 1
ATOM 1985 C CA . TRP A 1 248 ? -8.128 -10.941 0.527 1.00 95.75 248 TRP A CA 1
ATOM 1986 C C . TRP A 1 248 ? -7.934 -10.609 2.008 1.00 95.75 248 TRP A C 1
ATOM 1988 O O . TRP A 1 248 ? -8.864 -10.701 2.814 1.00 95.75 248 TRP A O 1
ATOM 1998 N N . LYS A 1 249 ? -6.714 -10.177 2.345 1.00 95.88 249 LYS A N 1
ATOM 1999 C CA . LYS A 1 249 ? -6.322 -9.697 3.676 1.00 95.88 249 LYS A CA 1
ATOM 2000 C C . LYS A 1 249 ? -5.607 -8.360 3.554 1.00 95.88 249 LYS A C 1
ATOM 2002 O O . LYS A 1 249 ? -4.554 -8.253 2.927 1.00 95.88 249 LYS A O 1
ATOM 2007 N N . MET A 1 250 ? -6.165 -7.320 4.162 1.00 94.06 250 MET A N 1
ATOM 2008 C CA . MET A 1 250 ? -5.613 -5.970 4.103 1.00 94.06 250 MET A CA 1
ATOM 2009 C C . MET A 1 250 ? -4.242 -5.869 4.755 1.00 94.06 250 MET A C 1
ATOM 2011 O O . MET A 1 250 ? -3.402 -5.106 4.279 1.00 94.06 250 MET A O 1
ATOM 2015 N N . SER A 1 251 ? -4.027 -6.609 5.841 1.00 93.88 251 SER A N 1
ATOM 2016 C CA . SER A 1 251 ? -2.773 -6.628 6.597 1.00 93.88 251 SER A CA 1
ATOM 2017 C C . SER A 1 251 ? -1.576 -7.035 5.728 1.00 93.88 251 SER A C 1
ATOM 2019 O O . SER A 1 251 ? -0.469 -6.549 5.951 1.00 93.88 251 SER A O 1
ATOM 2021 N N . GLU A 1 252 ? -1.803 -7.839 4.682 1.00 93.50 252 GLU A N 1
ATOM 2022 C CA . GLU A 1 252 ? -0.771 -8.270 3.735 1.00 93.50 252 GLU A CA 1
ATOM 2023 C C . GLU A 1 252 ? -0.478 -7.265 2.610 1.00 93.50 252 GLU A C 1
ATOM 2025 O O . GLU A 1 252 ? 0.565 -7.374 1.960 1.00 93.50 252 GLU A O 1
ATOM 2030 N N . LEU A 1 253 ? -1.369 -6.299 2.361 1.00 92.94 253 LEU A N 1
ATOM 2031 C CA . LEU A 1 253 ? -1.273 -5.379 1.220 1.00 92.94 253 LEU A CA 1
ATOM 2032 C C . LEU A 1 253 ? -1.098 -3.918 1.645 1.00 92.94 253 LEU A C 1
ATOM 2034 O O . LEU A 1 253 ? -0.191 -3.240 1.164 1.00 92.94 253 LEU A O 1
ATOM 2038 N N . ILE A 1 254 ? -1.924 -3.439 2.574 1.00 94.56 254 ILE A N 1
ATOM 2039 C CA . ILE A 1 254 ? -1.984 -2.034 3.003 1.00 94.56 254 ILE A CA 1
ATOM 2040 C C . ILE A 1 254 ? -1.822 -1.833 4.522 1.00 94.56 254 ILE A C 1
ATOM 2042 O O . ILE A 1 254 ? -2.629 -1.118 5.130 1.00 94.56 254 ILE A O 1
ATOM 2046 N N . PRO A 1 255 ? -0.764 -2.373 5.162 1.00 93.56 255 PRO A N 1
ATOM 2047 C CA . PRO A 1 255 ? -0.339 -1.861 6.463 1.00 93.56 255 PRO A CA 1
ATOM 2048 C C . PRO A 1 255 ? 0.127 -0.394 6.337 1.00 93.56 255 PRO A C 1
ATOM 2050 O O . PRO A 1 255 ? 0.205 0.172 5.240 1.00 93.56 255 PRO A O 1
ATOM 2053 N N . PHE A 1 256 ? 0.477 0.260 7.450 1.00 91.62 256 PHE A N 1
ATOM 2054 C CA . PHE A 1 256 ? 1.172 1.550 7.358 1.00 91.62 256 PHE A CA 1
ATOM 2055 C C . PHE A 1 256 ? 2.465 1.394 6.543 1.00 91.62 256 PHE A C 1
ATOM 2057 O O . PHE A 1 256 ? 3.240 0.478 6.792 1.00 91.62 256 PHE A O 1
ATOM 2064 N N . LEU A 1 257 ? 2.685 2.297 5.577 1.00 92.75 257 LEU A N 1
ATOM 2065 C CA . LEU A 1 257 ? 3.764 2.212 4.574 1.00 92.75 257 LEU A CA 1
ATOM 2066 C C . LEU A 1 257 ? 3.700 0.968 3.667 1.00 92.75 257 LEU A C 1
ATOM 2068 O O . LEU A 1 257 ? 4.696 0.617 3.030 1.00 92.75 257 LEU A O 1
ATOM 2072 N N . GLY A 1 258 ? 2.529 0.333 3.580 1.00 94.38 258 GLY A N 1
ATOM 2073 C CA . GLY A 1 258 ? 2.267 -0.716 2.608 1.00 94.38 258 GLY A CA 1
ATOM 2074 C C . GLY A 1 258 ? 2.509 -0.217 1.184 1.00 94.38 258 GLY A C 1
ATOM 2075 O O . GLY A 1 258 ? 2.131 0.908 0.845 1.00 94.38 258 GLY A O 1
ATOM 2076 N N . HIS A 1 259 ? 3.173 -1.026 0.366 1.00 94.19 259 HIS A N 1
ATOM 2077 C CA . HIS A 1 259 ? 3.610 -0.627 -0.967 1.00 94.19 259 HIS A CA 1
ATOM 2078 C C . HIS A 1 259 ? 3.552 -1.788 -1.957 1.00 94.19 259 HIS A C 1
ATOM 2080 O O . HIS A 1 259 ? 3.809 -2.944 -1.617 1.00 94.19 259 HIS A O 1
ATOM 2086 N N . VAL A 1 260 ? 3.251 -1.436 -3.205 1.00 95.50 260 VAL A N 1
ATOM 2087 C CA . VAL A 1 260 ? 3.365 -2.303 -4.378 1.00 95.50 260 VAL A CA 1
ATOM 2088 C C . VAL A 1 260 ? 4.411 -1.691 -5.303 1.00 95.50 260 VAL A C 1
ATOM 2090 O O . VAL A 1 260 ? 4.469 -0.470 -5.447 1.00 95.50 260 VAL A O 1
ATOM 2093 N N . GLY A 1 261 ? 5.252 -2.530 -5.896 1.00 94.88 261 GLY A N 1
ATOM 2094 C CA . GLY A 1 261 ? 6.284 -2.134 -6.846 1.00 94.88 261 GLY A CA 1
ATOM 2095 C C . GLY A 1 261 ? 6.352 -3.101 -8.019 1.00 94.88 261 GLY A C 1
ATOM 2096 O O . GLY A 1 261 ? 5.913 -4.246 -7.917 1.00 94.88 261 GLY A O 1
ATOM 2097 N N . ILE A 1 262 ? 6.911 -2.625 -9.127 1.00 96.69 262 ILE A N 1
ATOM 2098 C CA . ILE A 1 262 ? 7.191 -3.430 -10.312 1.00 96.69 262 ILE A CA 1
ATOM 2099 C C . ILE A 1 262 ? 8.691 -3.341 -10.578 1.00 96.69 262 ILE A C 1
ATOM 2101 O O . ILE A 1 262 ? 9.238 -2.248 -10.704 1.00 96.69 262 ILE A O 1
ATOM 2105 N N . GLU A 1 263 ? 9.351 -4.490 -10.633 1.00 96.62 263 GLU A N 1
ATOM 2106 C CA . GLU A 1 263 ? 10.739 -4.616 -11.062 1.00 96.62 263 GLU A CA 1
ATOM 2107 C C . GLU A 1 263 ? 10.754 -5.039 -12.533 1.00 96.62 263 GLU A C 1
ATOM 2109 O O . GLU A 1 263 ? 10.072 -5.997 -12.910 1.00 96.62 263 GLU A O 1
ATOM 2114 N N . LYS A 1 264 ? 11.552 -4.344 -13.346 1.00 95.12 264 LYS A N 1
ATOM 2115 C CA . LYS A 1 264 ? 11.947 -4.814 -14.672 1.00 95.12 264 LYS A CA 1
ATOM 2116 C C . LYS A 1 264 ? 13.246 -5.604 -14.537 1.00 95.12 264 LYS A C 1
ATOM 2118 O O . LYS A 1 264 ? 14.165 -5.151 -13.857 1.00 95.12 264 LYS A O 1
ATOM 2123 N N . LEU A 1 265 ? 13.297 -6.789 -15.129 1.00 93.62 265 LEU A N 1
ATOM 2124 C CA . LEU A 1 265 ? 14.408 -7.727 -15.024 1.00 93.62 265 LEU A CA 1
ATOM 2125 C C . LEU A 1 265 ? 14.966 -7.996 -16.417 1.00 93.62 265 LEU A C 1
ATOM 2127 O O . LEU A 1 265 ? 14.200 -8.316 -17.318 1.00 93.62 265 LEU A O 1
ATOM 2131 N N . THR A 1 266 ? 16.284 -7.947 -16.555 1.00 91.00 266 THR A N 1
ATOM 2132 C CA . THR A 1 266 ? 16.998 -8.402 -17.749 1.00 91.00 266 THR A CA 1
ATOM 2133 C C . THR A 1 266 ? 17.717 -9.694 -17.384 1.00 91.00 266 THR A C 1
ATOM 2135 O O . THR A 1 266 ? 18.498 -9.727 -16.429 1.00 91.00 266 THR A O 1
ATOM 2138 N N . CYS A 1 267 ? 17.422 -10.782 -18.087 1.00 88.38 267 CYS A N 1
ATOM 2139 C CA . CYS A 1 267 ? 18.005 -12.096 -17.834 1.00 88.38 267 CYS A CA 1
ATOM 2140 C C . CYS A 1 267 ? 18.779 -12.554 -19.073 1.00 88.38 267 CYS A C 1
ATOM 2142 O O . CYS A 1 267 ? 18.255 -12.474 -20.179 1.00 88.38 267 CYS A O 1
ATOM 2144 N N . LYS A 1 268 ? 20.016 -13.027 -18.879 1.00 85.50 268 LYS A N 1
ATOM 2145 C CA . LYS A 1 268 ? 20.888 -13.541 -19.948 1.00 85.50 268 LYS A CA 1
ATOM 2146 C C . LYS A 1 268 ? 21.058 -15.060 -19.805 1.00 85.50 268 LYS A C 1
ATOM 2148 O O . LYS A 1 268 ? 21.143 -15.547 -18.674 1.00 85.50 268 LYS A O 1
ATOM 2153 N N . GLY A 1 269 ? 21.137 -15.789 -20.919 1.00 76.31 269 GLY A N 1
ATOM 2154 C CA . GLY A 1 269 ? 21.508 -17.213 -20.943 1.00 76.31 269 GLY A CA 1
ATOM 2155 C C . GLY A 1 269 ? 20.423 -18.183 -20.459 1.00 76.31 269 GLY A C 1
ATOM 2156 O O . GLY A 1 269 ? 20.739 -19.234 -19.895 1.00 76.31 269 GLY A O 1
ATOM 2157 N N . LEU A 1 270 ? 19.143 -17.846 -20.643 1.00 78.81 270 LEU A N 1
ATOM 2158 C CA . LEU A 1 270 ? 18.018 -18.716 -20.281 1.00 78.81 270 LEU A CA 1
ATOM 2159 C C . LEU A 1 270 ? 17.893 -19.952 -21.189 1.00 78.81 270 LEU A C 1
ATOM 2161 O O . LEU A 1 270 ? 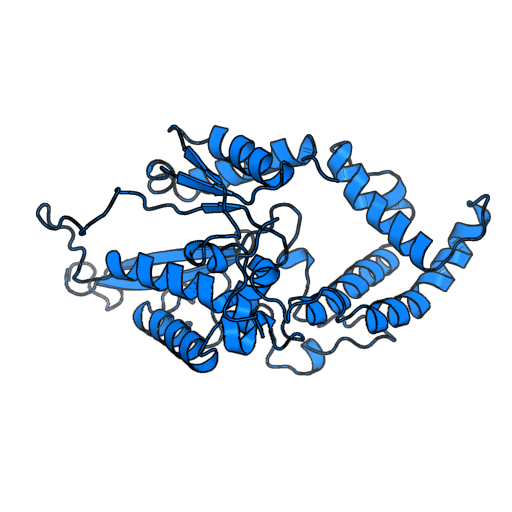17.364 -20.974 -20.750 1.00 78.81 270 LEU A O 1
ATOM 2165 N N . LYS A 1 271 ? 18.411 -19.895 -22.420 1.00 74.12 271 LYS A N 1
ATOM 2166 C CA . LYS A 1 271 ? 18.410 -20.990 -23.403 1.00 74.12 271 LYS A CA 1
ATOM 2167 C C . LYS A 1 271 ? 19.646 -21.894 -23.329 1.00 74.12 271 LYS A C 1
ATOM 2169 O O . LYS A 1 271 ? 19.790 -22.795 -24.151 1.00 74.12 271 LYS A O 1
ATOM 2174 N N . GLY A 1 272 ? 20.495 -21.724 -22.310 1.00 60.28 272 GLY A N 1
ATOM 2175 C CA . GLY A 1 272 ? 21.560 -22.675 -21.964 1.00 60.28 272 GLY A CA 1
ATOM 2176 C C . GLY A 1 272 ? 22.963 -22.324 -22.458 1.00 60.28 272 GLY A C 1
ATOM 2177 O O . GLY A 1 272 ? 23.897 -23.043 -22.106 1.00 60.28 272 GLY A O 1
ATOM 2178 N N . ASP A 1 273 ? 23.139 -21.220 -23.187 1.00 58.22 273 ASP A N 1
ATOM 2179 C CA . ASP A 1 273 ? 24.458 -20.664 -23.493 1.00 58.22 273 ASP A CA 1
ATOM 2180 C C . ASP A 1 273 ? 24.530 -19.200 -23.043 1.00 58.22 273 ASP A C 1
ATOM 2182 O O . ASP A 1 273 ? 24.009 -18.295 -23.687 1.00 58.22 273 ASP A O 1
ATOM 2186 N N . ALA A 1 274 ? 25.168 -18.961 -21.896 1.00 57.59 274 ALA A N 1
ATOM 2187 C CA . ALA A 1 274 ? 25.333 -17.619 -21.339 1.00 57.59 274 ALA A CA 1
ATOM 2188 C C . ALA A 1 274 ? 26.313 -16.738 -22.141 1.00 57.59 274 ALA A C 1
ATOM 2190 O O . ALA A 1 274 ? 26.489 -15.571 -21.791 1.00 57.59 274 ALA A O 1
ATOM 2191 N N . SER A 1 275 ? 26.974 -17.296 -23.164 1.00 59.72 275 SER A N 1
ATOM 2192 C CA . SER A 1 275 ? 27.874 -16.570 -24.064 1.00 59.72 275 SER A CA 1
ATOM 2193 C C . SER A 1 275 ? 27.194 -16.052 -25.336 1.00 59.72 275 SER A C 1
ATOM 2195 O O . SER A 1 275 ? 27.814 -15.287 -26.073 1.00 59.72 275 SER A O 1
ATOM 2197 N N . ASP A 1 276 ? 25.926 -16.409 -25.574 1.00 60.12 276 ASP A N 1
ATOM 2198 C CA . ASP A 1 276 ? 25.139 -15.866 -26.679 1.00 60.12 276 ASP A CA 1
ATOM 2199 C C . ASP A 1 276 ? 24.547 -14.499 -26.290 1.00 60.12 276 ASP A C 1
ATOM 2201 O O . ASP A 1 276 ? 23.592 -14.402 -25.515 1.00 60.12 276 ASP A O 1
ATOM 2205 N N . GLU A 1 277 ? 25.120 -13.418 -26.830 1.00 56.84 277 GLU A N 1
ATOM 2206 C CA . GLU A 1 277 ? 24.600 -12.048 -26.676 1.00 56.84 277 GLU A CA 1
ATOM 2207 C C . GLU A 1 277 ? 23.171 -11.886 -27.234 1.00 56.84 277 GLU A C 1
ATOM 2209 O O . GLU A 1 277 ? 22.495 -10.912 -26.902 1.00 56.84 277 GLU A O 1
ATOM 2214 N N . GLY A 1 278 ? 22.684 -12.840 -28.041 1.00 60.19 278 GLY A N 1
ATOM 2215 C CA . GLY A 1 278 ? 21.313 -12.891 -28.549 1.00 60.19 278 GLY A CA 1
ATOM 2216 C C . GLY A 1 278 ? 20.277 -13.461 -27.573 1.00 60.19 278 GLY A C 1
ATOM 2217 O O . GLY A 1 278 ? 19.083 -13.390 -27.863 1.00 60.19 278 GLY A O 1
ATOM 2218 N N . ASP A 1 279 ? 20.689 -14.002 -26.419 1.00 71.81 279 ASP A N 1
ATOM 2219 C CA . ASP A 1 279 ? 19.792 -14.623 -25.434 1.00 71.81 279 ASP A CA 1
ATOM 2220 C C . ASP A 1 279 ? 19.530 -13.724 -24.214 1.00 71.81 279 ASP A C 1
ATOM 2222 O O . ASP A 1 279 ? 19.678 -14.128 -23.055 1.00 71.81 279 ASP A O 1
ATOM 2226 N N . VAL A 1 280 ? 19.171 -12.467 -24.490 1.00 80.31 280 VAL A N 1
ATOM 2227 C CA . VAL A 1 280 ? 18.707 -11.494 -23.495 1.00 80.31 280 VAL A CA 1
ATOM 2228 C C . VAL A 1 280 ? 17.186 -11.419 -23.546 1.00 80.31 280 VAL A C 1
ATOM 2230 O O . VAL A 1 280 ? 16.607 -11.023 -24.555 1.00 80.31 280 VAL A O 1
ATOM 2233 N N . GLU A 1 281 ? 16.532 -11.762 -22.442 1.00 87.81 281 GLU A N 1
ATOM 2234 C CA . GLU A 1 281 ? 15.079 -11.670 -22.306 1.00 87.81 281 GLU A CA 1
ATOM 2235 C C . GLU A 1 281 ? 14.704 -10.758 -21.139 1.00 87.81 281 GLU A C 1
ATOM 2237 O O . GLU A 1 281 ? 15.380 -10.719 -20.104 1.00 87.81 281 GLU A O 1
ATOM 2242 N N . GLU A 1 282 ? 13.610 -10.016 -21.307 1.00 92.44 282 GLU A N 1
ATOM 2243 C CA . GLU A 1 282 ? 13.135 -9.072 -20.304 1.00 92.44 282 GLU A CA 1
ATOM 2244 C C . GLU A 1 282 ? 11.825 -9.521 -19.666 1.00 92.44 282 GLU A C 1
ATOM 2246 O O . GLU A 1 282 ? 10.873 -9.937 -20.330 1.00 92.44 282 GLU A O 1
ATOM 2251 N N . PHE A 1 283 ? 11.770 -9.382 -18.345 1.00 95.56 283 PHE A N 1
ATOM 2252 C CA . PHE A 1 283 ? 10.657 -9.821 -17.522 1.00 95.56 283 PHE A CA 1
ATOM 2253 C C . PHE A 1 283 ? 10.213 -8.728 -16.557 1.00 95.56 283 PHE A C 1
ATOM 2255 O O . PHE A 1 283 ? 10.923 -7.765 -16.265 1.00 95.56 283 PHE A O 1
ATOM 2262 N N . VAL A 1 284 ? 9.021 -8.913 -16.011 1.00 97.44 284 VAL A N 1
ATOM 2263 C CA . VAL A 1 284 ? 8.400 -8.068 -15.006 1.00 97.44 284 VAL A CA 1
ATOM 2264 C C . VAL A 1 284 ? 8.083 -8.905 -13.776 1.00 97.44 284 VAL A C 1
ATOM 2266 O O . VAL A 1 284 ? 7.462 -9.965 -13.867 1.00 97.44 284 VAL A O 1
ATOM 2269 N N . ARG A 1 285 ? 8.471 -8.413 -12.599 1.00 97.62 285 ARG A N 1
ATOM 2270 C CA . ARG A 1 285 ? 8.108 -9.010 -11.310 1.00 97.62 285 ARG A CA 1
ATOM 2271 C C . ARG A 1 285 ? 7.376 -7.992 -10.449 1.00 97.62 285 ARG A C 1
ATOM 2273 O O . ARG A 1 285 ? 7.849 -6.877 -10.252 1.00 97.62 285 ARG A O 1
ATOM 2280 N N . ILE A 1 286 ? 6.225 -8.392 -9.913 1.00 97.62 286 ILE A N 1
ATOM 2281 C CA . ILE A 1 286 ? 5.452 -7.563 -8.987 1.00 97.62 286 ILE A CA 1
ATOM 2282 C C . ILE A 1 286 ? 5.872 -7.885 -7.559 1.00 97.62 286 ILE A C 1
ATOM 2284 O O . ILE A 1 286 ? 6.010 -9.052 -7.187 1.00 97.62 286 ILE A O 1
ATOM 2288 N N . ILE A 1 287 ? 6.044 -6.847 -6.751 1.00 95.94 287 ILE A N 1
ATOM 2289 C CA . ILE A 1 287 ? 6.357 -6.937 -5.329 1.00 95.94 287 ILE A CA 1
ATOM 2290 C C . ILE A 1 287 ? 5.232 -6.265 -4.541 1.00 95.94 287 ILE A C 1
ATOM 2292 O O . ILE A 1 287 ? 4.844 -5.147 -4.865 1.00 95.94 287 ILE A O 1
ATOM 2296 N N . ALA A 1 288 ? 4.749 -6.901 -3.476 1.00 95.31 288 ALA A N 1
ATOM 2297 C CA . ALA A 1 288 ? 3.899 -6.269 -2.469 1.00 95.31 288 ALA A CA 1
ATOM 2298 C C . ALA A 1 288 ? 4.535 -6.469 -1.091 1.00 95.31 288 ALA A C 1
ATOM 2300 O O . ALA A 1 288 ? 4.741 -7.606 -0.669 1.00 95.31 288 ALA A O 1
ATOM 2301 N N . ASN A 1 289 ? 4.865 -5.373 -0.401 1.00 93.19 289 ASN A N 1
ATOM 2302 C CA . ASN A 1 289 ? 5.515 -5.392 0.915 1.00 93.19 289 ASN A CA 1
ATOM 2303 C C . ASN A 1 289 ? 6.768 -6.292 0.953 1.00 93.19 289 ASN A C 1
ATOM 2305 O O . ASN A 1 289 ? 6.895 -7.168 1.805 1.00 93.19 289 ASN A O 1
ATOM 2309 N N . THR A 1 290 ? 7.676 -6.098 -0.011 1.00 88.88 290 THR A N 1
ATOM 2310 C CA . THR A 1 290 ? 8.916 -6.884 -0.210 1.00 88.88 290 THR A CA 1
ATOM 2311 C C . THR A 1 290 ? 8.715 -8.343 -0.666 1.00 88.88 290 THR A C 1
ATOM 2313 O O . THR A 1 290 ? 9.682 -8.990 -1.069 1.00 88.88 290 THR A O 1
ATOM 2316 N N . ALA A 1 291 ? 7.486 -8.865 -0.710 1.00 93.19 291 ALA A N 1
ATOM 2317 C CA . ALA A 1 291 ? 7.208 -10.218 -1.194 1.00 93.19 291 ALA A CA 1
ATOM 2318 C C . ALA A 1 291 ? 6.878 -10.238 -2.701 1.00 93.19 291 ALA A C 1
ATOM 2320 O O . ALA A 1 291 ? 6.016 -9.466 -3.134 1.00 93.19 291 ALA A O 1
ATOM 2321 N N . PRO A 1 292 ? 7.495 -11.128 -3.505 1.00 95.25 292 PRO A N 1
ATOM 2322 C CA . PRO A 1 292 ? 7.062 -11.380 -4.876 1.00 95.25 292 PRO A CA 1
ATOM 2323 C C . PRO A 1 292 ? 5.607 -11.850 -4.944 1.00 95.25 292 PRO A C 1
ATOM 2325 O O . PRO A 1 292 ? 5.191 -12.720 -4.179 1.00 95.25 292 PRO A O 1
ATOM 2328 N N . ARG A 1 293 ? 4.839 -11.281 -5.875 1.00 96.06 293 ARG A N 1
ATOM 2329 C CA . ARG A 1 293 ? 3.438 -11.628 -6.140 1.00 96.06 293 ARG A CA 1
ATOM 2330 C C . ARG A 1 293 ? 3.266 -11.922 -7.640 1.00 96.06 293 ARG A C 1
ATOM 2332 O O . ARG A 1 293 ? 3.086 -10.984 -8.411 1.00 96.06 293 ARG A O 1
ATOM 2339 N N . PRO A 1 294 ? 3.367 -13.193 -8.069 1.00 96.62 294 PRO A N 1
ATOM 2340 C CA . PRO A 1 294 ? 3.214 -13.565 -9.475 1.00 96.62 294 PRO A CA 1
ATOM 2341 C C . PRO A 1 294 ? 1.850 -13.154 -10.037 1.00 96.62 294 PRO A C 1
ATOM 2343 O O . PRO A 1 294 ? 0.833 -13.277 -9.352 1.00 96.62 294 PRO A O 1
ATOM 2346 N N . ILE A 1 295 ? 1.825 -12.689 -11.287 1.00 97.38 295 ILE A N 1
ATOM 2347 C CA . ILE A 1 295 ? 0.579 -12.361 -11.989 1.00 97.38 295 ILE A CA 1
ATOM 2348 C C . ILE A 1 295 ? -0.103 -13.687 -12.361 1.00 97.38 295 ILE A C 1
ATOM 2350 O O . ILE A 1 295 ? 0.525 -14.496 -13.041 1.00 97.38 295 ILE A O 1
ATOM 2354 N N . PRO A 1 296 ? -1.360 -13.962 -11.960 1.00 95.38 296 PRO A N 1
ATOM 2355 C CA . PRO A 1 296 ? -2.002 -15.260 -12.187 1.00 95.38 296 PRO A CA 1
ATOM 2356 C C . PRO A 1 296 ? -1.948 -15.751 -13.638 1.00 95.38 296 PRO A C 1
ATOM 2358 O O . PRO A 1 296 ? -1.674 -16.923 -13.868 1.00 95.38 296 PRO A O 1
ATOM 2361 N N . GLU A 1 297 ? -2.137 -14.853 -14.607 1.00 94.88 297 GLU A N 1
ATOM 2362 C CA . GLU A 1 297 ? -2.121 -15.181 -16.039 1.00 94.88 297 GLU A CA 1
ATOM 2363 C C . GLU A 1 297 ? -0.740 -15.079 -16.712 1.00 94.88 297 GLU A C 1
ATOM 2365 O O . GLU A 1 297 ? -0.639 -15.292 -17.919 1.00 94.88 297 GLU A O 1
ATOM 2370 N N . CYS A 1 298 ? 0.331 -14.761 -15.969 1.00 97.06 298 CYS A N 1
ATOM 2371 C CA . CYS A 1 298 ? 1.664 -14.551 -16.539 1.00 97.06 298 CYS A CA 1
ATOM 2372 C C . CYS A 1 298 ? 2.805 -14.861 -15.555 1.00 97.06 298 CYS A C 1
ATOM 2374 O O . CYS A 1 298 ? 3.196 -14.020 -14.743 1.00 97.06 298 CYS A O 1
ATOM 2376 N N . GLN A 1 299 ? 3.342 -16.083 -15.642 1.00 96.44 299 GLN A N 1
ATOM 2377 C CA . GLN A 1 299 ? 4.374 -16.605 -14.725 1.00 96.44 299 GLN A CA 1
ATOM 2378 C C . GLN A 1 299 ? 5.450 -17.437 -15.442 1.00 96.44 299 GLN A C 1
ATOM 2380 O O . GLN A 1 299 ? 6.106 -18.270 -14.821 1.00 96.44 299 GLN A O 1
ATOM 2385 N N . GLY A 1 300 ? 5.590 -17.268 -16.761 1.00 93.56 300 GLY A N 1
ATOM 2386 C CA . GLY A 1 300 ? 6.486 -18.085 -17.587 1.00 93.56 300 GLY A CA 1
ATOM 2387 C C . GLY A 1 300 ? 7.977 -17.773 -17.424 1.00 93.56 300 GLY A C 1
ATOM 2388 O O . GLY A 1 300 ? 8.804 -18.537 -17.909 1.00 93.56 300 GLY A O 1
ATOM 2389 N N . GLY A 1 301 ? 8.327 -16.668 -16.762 1.00 93.81 301 GLY A N 1
ATOM 2390 C CA . GLY A 1 301 ? 9.703 -16.215 -16.596 1.00 93.81 301 GLY A CA 1
ATOM 2391 C C . GLY A 1 301 ? 10.385 -16.686 -15.304 1.00 93.81 301 GLY A C 1
ATOM 2392 O O . GLY A 1 301 ? 9.744 -17.237 -14.398 1.00 93.81 301 GLY A O 1
ATOM 2393 N N . PRO A 1 302 ? 11.695 -16.415 -15.157 1.00 93.81 302 PRO A N 1
ATOM 2394 C CA . PRO A 1 302 ? 12.465 -16.760 -13.964 1.00 93.81 302 PRO A CA 1
ATOM 2395 C C . PRO A 1 302 ? 11.824 -16.244 -12.672 1.00 93.81 302 PRO A C 1
ATOM 2397 O O . PRO A 1 302 ? 11.428 -15.080 -12.574 1.00 93.81 302 PRO A O 1
ATOM 2400 N N . GLY A 1 303 ? 11.723 -17.108 -11.658 1.00 94.00 303 GLY A N 1
ATOM 2401 C CA . GLY A 1 303 ? 11.116 -16.752 -10.372 1.00 94.00 303 GLY A CA 1
ATOM 2402 C C . GLY A 1 303 ? 9.624 -16.403 -10.459 1.00 94.00 303 GLY A C 1
ATOM 2403 O O . GLY A 1 303 ? 9.173 -15.550 -9.694 1.00 94.00 303 GLY A O 1
ATOM 2404 N N . ALA A 1 304 ? 8.889 -17.031 -11.387 1.00 96.00 304 ALA A N 1
ATOM 2405 C CA . ALA A 1 304 ? 7.479 -16.752 -11.683 1.00 96.00 304 ALA A CA 1
ATOM 2406 C C . ALA A 1 304 ? 7.229 -15.290 -12.102 1.00 96.00 304 ALA A C 1
ATOM 2408 O O . ALA A 1 304 ? 6.203 -14.690 -11.772 1.00 96.00 304 ALA A O 1
ATOM 2409 N N . SER A 1 305 ? 8.200 -14.704 -12.807 1.00 97.31 305 SER A N 1
ATOM 2410 C CA . SER A 1 305 ? 8.052 -13.400 -13.449 1.00 97.31 305 SER A CA 1
ATOM 2411 C C . SER A 1 305 ? 7.239 -13.511 -14.743 1.00 97.31 305 SER A C 1
ATOM 2413 O O . SER A 1 305 ? 7.011 -14.595 -15.283 1.00 97.31 305 SER A O 1
ATOM 2415 N N . CYS A 1 306 ? 6.766 -12.369 -15.224 1.00 97.88 306 CYS A N 1
ATOM 2416 C CA . CYS A 1 306 ? 5.984 -12.242 -16.443 1.00 97.88 306 CYS A CA 1
ATOM 2417 C C . CYS A 1 306 ? 6.880 -11.768 -17.590 1.00 97.88 306 CYS A C 1
ATOM 2419 O O . CYS A 1 306 ? 7.663 -10.850 -17.374 1.00 97.88 306 CYS A O 1
ATOM 2421 N N . GLY A 1 307 ? 6.783 -12.344 -18.791 1.00 96.12 307 GLY A N 1
ATOM 2422 C CA . GLY A 1 307 ? 7.493 -11.795 -19.956 1.00 96.12 307 GLY A CA 1
ATOM 2423 C C . GLY A 1 307 ? 7.062 -10.348 -20.216 1.00 96.12 307 GLY A C 1
ATOM 2424 O O . GLY A 1 307 ? 5.884 -10.029 -20.045 1.00 96.12 307 GLY A O 1
ATOM 2425 N N . PHE A 1 308 ? 7.993 -9.460 -20.581 1.00 95.31 308 PHE A N 1
ATOM 2426 C CA . PHE A 1 308 ? 7.689 -8.030 -20.710 1.00 95.31 308 PHE A CA 1
ATOM 2427 C C . PHE A 1 308 ? 6.571 -7.747 -21.725 1.00 95.31 308 PHE A C 1
ATOM 2429 O O . PHE A 1 308 ? 5.618 -7.048 -21.384 1.00 95.31 308 PHE A O 1
ATOM 2436 N N . ASP A 1 309 ? 6.624 -8.351 -22.914 1.00 94.25 309 ASP A N 1
ATOM 2437 C CA . ASP A 1 309 ? 5.583 -8.182 -23.938 1.00 94.25 309 ASP A CA 1
ATOM 2438 C C . ASP A 1 309 ? 4.223 -8.689 -23.455 1.00 94.25 309 ASP A C 1
ATOM 2440 O O . ASP A 1 309 ? 3.206 -8.013 -23.596 1.00 94.25 309 ASP A O 1
ATOM 2444 N N . GLN A 1 310 ? 4.206 -9.838 -22.772 1.00 96.69 310 GLN A N 1
ATOM 2445 C CA . GLN A 1 310 ? 2.980 -10.370 -22.186 1.00 96.69 310 GLN A CA 1
ATOM 2446 C C . GLN A 1 310 ? 2.423 -9.428 -21.106 1.00 96.69 310 GLN A C 1
ATOM 2448 O O . GLN A 1 310 ? 1.210 -9.250 -21.022 1.00 96.69 310 GLN A O 1
ATOM 2453 N N . PHE A 1 311 ? 3.279 -8.790 -20.300 1.00 97.50 311 PHE A N 1
ATOM 2454 C CA . PHE A 1 311 ? 2.856 -7.756 -19.353 1.00 97.50 311 PHE A CA 1
ATOM 2455 C C . PHE A 1 311 ? 2.248 -6.545 -20.072 1.00 97.50 311 PHE A C 1
ATOM 2457 O O . PHE A 1 311 ? 1.174 -6.089 -19.678 1.00 97.50 311 PHE A O 1
ATOM 2464 N N . VAL A 1 312 ? 2.883 -6.047 -21.136 1.00 96.44 312 VAL A N 1
ATOM 2465 C CA . VAL A 1 312 ? 2.350 -4.943 -21.951 1.00 96.44 312 VAL A CA 1
ATOM 2466 C C . VAL A 1 312 ? 0.982 -5.309 -22.533 1.00 96.44 312 VAL A C 1
ATOM 2468 O O . VAL A 1 312 ? 0.049 -4.513 -22.433 1.00 96.44 312 VAL A O 1
ATOM 2471 N N . ASP A 1 313 ? 0.809 -6.533 -23.030 1.00 96.56 313 ASP A N 1
ATOM 2472 C CA . ASP A 1 313 ? -0.474 -7.015 -23.542 1.00 96.56 313 ASP A CA 1
ATOM 2473 C C . ASP A 1 313 ? -1.564 -7.063 -22.461 1.00 96.56 313 ASP A C 1
ATOM 2475 O O . ASP A 1 313 ? -2.710 -6.694 -22.721 1.00 96.56 313 ASP A O 1
ATOM 2479 N N . ILE A 1 314 ? -1.231 -7.488 -21.235 1.00 96.38 314 ILE A N 1
ATOM 2480 C CA . ILE A 1 314 ? -2.158 -7.466 -20.086 1.00 96.38 314 ILE A CA 1
ATOM 2481 C C . ILE A 1 314 ? -2.643 -6.041 -19.823 1.00 96.38 314 ILE A C 1
ATOM 2483 O O . ILE A 1 314 ? -3.843 -5.803 -19.657 1.00 96.38 314 ILE A O 1
ATOM 2487 N N . VAL A 1 315 ? -1.712 -5.087 -19.802 1.00 95.62 315 VAL A N 1
ATOM 2488 C CA . VAL A 1 315 ? -2.019 -3.674 -19.577 1.00 95.62 315 VAL A CA 1
ATOM 2489 C C . VAL A 1 315 ? -2.872 -3.120 -20.718 1.00 95.62 315 VAL A C 1
ATOM 2491 O O . VAL A 1 315 ? -3.893 -2.492 -20.439 1.00 95.62 315 VAL A O 1
ATOM 2494 N N . ASN A 1 316 ? -2.519 -3.386 -21.978 1.00 94.50 316 ASN A N 1
ATOM 2495 C CA . ASN A 1 316 ? -3.265 -2.919 -23.148 1.00 94.50 316 ASN A CA 1
ATOM 2496 C C . ASN A 1 316 ? -4.700 -3.453 -23.150 1.00 94.50 316 ASN A C 1
ATOM 2498 O O . ASN A 1 316 ? -5.637 -2.661 -23.242 1.00 94.50 316 ASN A O 1
ATOM 2502 N N . ARG A 1 317 ? -4.899 -4.760 -22.921 1.00 93.94 317 ARG A N 1
ATOM 2503 C CA . ARG A 1 317 ? -6.243 -5.351 -22.778 1.00 93.94 317 ARG A CA 1
ATOM 2504 C C . ARG A 1 317 ? -7.039 -4.702 -21.645 1.00 93.94 317 ARG A C 1
ATOM 2506 O O . ARG A 1 317 ? -8.240 -4.469 -21.777 1.00 93.94 317 ARG A O 1
ATOM 2513 N N . GLY A 1 318 ? -6.384 -4.409 -20.521 1.00 90.94 318 GLY A N 1
ATOM 2514 C CA . GLY A 1 318 ? -6.998 -3.711 -19.393 1.00 90.94 318 GLY A CA 1
ATOM 2515 C C . GLY A 1 318 ? -7.439 -2.287 -19.731 1.00 90.94 318 GLY A C 1
ATOM 2516 O O . GLY A 1 318 ? -8.558 -1.894 -19.397 1.00 90.94 318 GLY A O 1
ATOM 2517 N N . MET A 1 319 ? -6.590 -1.538 -20.439 1.00 88.88 319 MET A N 1
ATOM 2518 C CA . MET A 1 319 ? -6.883 -0.184 -20.916 1.00 88.88 319 MET A CA 1
ATOM 2519 C C . MET A 1 319 ? -7.998 -0.171 -21.972 1.00 88.88 319 MET A C 1
ATOM 2521 O O . MET A 1 319 ? -8.891 0.669 -21.898 1.00 88.88 319 MET A O 1
ATOM 2525 N N . GLU A 1 320 ? -8.014 -1.125 -22.905 1.00 88.81 320 GLU A N 1
ATOM 2526 C CA . GLU A 1 320 ? -9.091 -1.284 -23.895 1.00 88.81 320 GLU A CA 1
ATOM 2527 C C . GLU A 1 320 ? -10.432 -1.607 -23.230 1.00 88.81 320 GLU A C 1
ATOM 2529 O O . GLU A 1 320 ? -11.452 -0.994 -23.545 1.00 88.81 320 GLU A O 1
ATOM 2534 N N . LYS A 1 321 ? -10.428 -2.527 -22.255 1.00 81.75 321 LYS A N 1
ATOM 2535 C CA . LYS A 1 321 ? -11.615 -2.869 -21.457 1.00 81.75 321 LYS A CA 1
ATOM 2536 C C . LYS A 1 321 ? -12.133 -1.673 -20.657 1.00 81.75 321 LYS A C 1
ATOM 2538 O O . LYS A 1 321 ? -13.328 -1.601 -20.369 1.00 81.75 321 LYS A O 1
ATOM 2543 N N . TYR A 1 322 ? -11.240 -0.779 -20.242 1.00 71.25 322 TYR A N 1
ATOM 2544 C CA . TYR A 1 322 ? -11.591 0.432 -19.516 1.00 71.25 322 TYR A CA 1
ATOM 2545 C C . TYR A 1 322 ? -12.198 1.509 -20.423 1.00 71.25 322 TYR A C 1
ATOM 2547 O O . TYR A 1 322 ? -13.142 2.181 -20.019 1.00 71.25 322 TYR A O 1
ATOM 2555 N N . GLY A 1 323 ? -11.706 1.651 -21.654 1.00 70.69 323 GLY A N 1
ATOM 2556 C CA . GLY A 1 323 ? -12.155 2.705 -22.559 1.00 70.69 323 GLY A CA 1
ATOM 2557 C C . GLY A 1 323 ? -11.828 4.107 -22.023 1.00 70.69 323 GLY A C 1
ATOM 2558 O O . GLY A 1 323 ? -10.717 4.368 -21.566 1.00 70.69 323 GLY A O 1
ATOM 2559 N N . ASP A 1 324 ? -12.793 5.028 -22.106 1.00 80.44 324 ASP A N 1
ATOM 2560 C CA . ASP A 1 324 ? -12.651 6.419 -21.652 1.00 80.44 324 ASP A CA 1
ATOM 2561 C C . ASP A 1 324 ? -12.706 6.521 -20.116 1.00 80.44 324 ASP A C 1
ATOM 2563 O O . ASP A 1 324 ? -13.734 6.191 -19.507 1.00 80.44 324 ASP A O 1
ATOM 2567 N N . PHE A 1 325 ? -11.625 7.031 -19.500 1.00 80.44 325 PHE A N 1
ATOM 2568 C CA . PHE A 1 325 ? -11.528 7.216 -18.046 1.00 80.44 325 PHE A CA 1
ATOM 2569 C C . PHE A 1 325 ? -12.716 7.994 -17.503 1.00 80.44 325 PHE A C 1
ATOM 2571 O O . PHE A 1 325 ? -13.358 7.583 -16.532 1.00 80.44 325 PHE A O 1
ATOM 2578 N N . ASP A 1 326 ? -13.050 9.090 -18.177 1.00 82.00 326 ASP A N 1
ATOM 2579 C CA . ASP A 1 326 ? -14.126 9.974 -17.763 1.00 82.00 326 ASP A CA 1
ATOM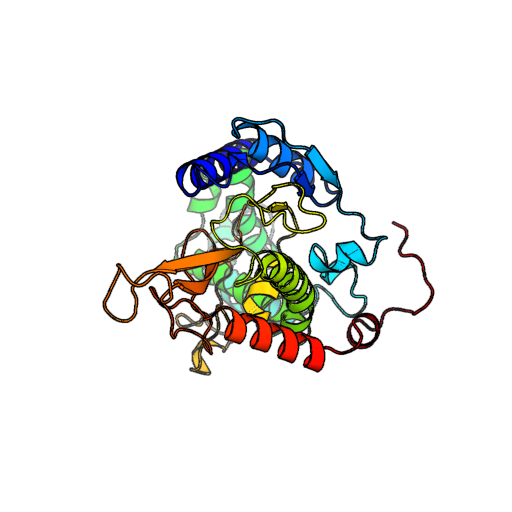 2580 C C . ASP A 1 326 ? -15.497 9.321 -17.947 1.00 82.00 326 ASP A C 1
ATOM 2582 O O . ASP A 1 326 ? -16.391 9.527 -17.125 1.00 82.00 326 ASP A O 1
ATOM 2586 N N . GLY A 1 327 ? -15.647 8.459 -18.955 1.00 82.12 327 GLY A N 1
ATOM 2587 C CA . GLY A 1 327 ? -16.845 7.655 -19.175 1.00 82.12 327 GLY A CA 1
ATOM 2588 C C . GLY A 1 327 ? -17.123 6.684 -18.025 1.00 82.12 327 GLY A C 1
ATOM 2589 O O . GLY A 1 327 ? -18.207 6.716 -17.437 1.00 82.12 327 GLY A O 1
ATOM 2590 N N . VAL A 1 328 ? -16.143 5.853 -17.655 1.00 84.44 328 VAL A N 1
ATOM 2591 C CA . VAL A 1 328 ? -16.300 4.876 -16.557 1.00 84.44 328 VAL A CA 1
ATOM 2592 C C . VAL A 1 328 ? -16.461 5.576 -15.215 1.00 84.44 328 VAL A C 1
ATOM 2594 O O . VAL A 1 328 ? -17.296 5.190 -14.394 1.00 84.44 328 VAL A O 1
ATOM 2597 N N . CYS A 1 329 ? -15.696 6.644 -15.006 1.00 87.19 329 CYS A N 1
ATOM 2598 C CA . CYS A 1 329 ? -15.776 7.437 -13.793 1.00 87.19 329 CYS A CA 1
ATOM 2599 C C . CYS A 1 329 ? -16.985 8.363 -13.730 1.00 87.19 329 CYS A C 1
ATOM 2601 O O . CYS A 1 329 ? -17.207 8.967 -12.681 1.00 87.19 329 CYS A O 1
ATOM 2603 N N . LYS A 1 330 ? -17.781 8.450 -14.804 1.00 87.81 330 LYS A N 1
ATOM 2604 C CA . LYS A 1 330 ? -18.919 9.370 -14.932 1.00 87.81 330 LYS A CA 1
ATOM 2605 C C . LYS A 1 330 ? -18.525 10.815 -14.611 1.00 87.81 330 LYS A C 1
ATOM 2607 O O . LYS A 1 330 ? -19.319 11.567 -14.044 1.00 87.81 330 LYS A O 1
ATOM 2612 N N . ASN A 1 331 ? -17.296 11.184 -14.958 1.00 84.19 331 ASN A N 1
ATOM 2613 C CA . ASN A 1 331 ? -16.802 12.536 -14.777 1.00 84.19 331 ASN A CA 1
ATOM 2614 C C . ASN A 1 331 ? -17.561 13.470 -15.723 1.00 84.19 331 ASN A C 1
ATOM 2616 O O . ASN A 1 331 ? -17.862 13.131 -16.871 1.00 84.19 331 ASN A O 1
ATOM 2620 N N . LYS A 1 332 ? -17.878 14.675 -15.250 1.00 78.12 332 LYS A N 1
ATOM 2621 C CA . LYS A 1 332 ? -18.451 15.711 -16.117 1.00 78.12 332 LYS A CA 1
ATOM 2622 C C . LYS A 1 332 ? -17.353 16.233 -17.045 1.00 78.12 332 LYS A C 1
ATOM 2624 O O . LYS A 1 332 ? -16.313 16.657 -16.554 1.00 78.12 332 LYS A O 1
ATOM 2629 N N . LYS A 1 333 ? -17.603 16.242 -18.360 1.00 59.97 333 LYS A N 1
ATOM 2630 C CA . LYS A 1 333 ? -16.592 16.546 -19.392 1.00 59.97 333 LYS A CA 1
ATOM 2631 C C . LYS A 1 333 ? -15.993 17.967 -19.356 1.00 59.97 333 LYS A C 1
ATOM 2633 O O . LYS A 1 333 ? -15.018 18.187 -20.052 1.00 59.97 333 LYS A O 1
ATOM 2638 N N . ASP A 1 334 ? -16.485 18.887 -18.515 1.00 48.84 334 ASP A N 1
ATOM 2639 C CA . ASP A 1 334 ? -16.094 20.311 -18.559 1.00 48.84 334 ASP A CA 1
ATOM 2640 C C . ASP A 1 334 ? -16.017 21.019 -17.188 1.00 48.84 334 ASP A C 1
ATOM 2642 O O . ASP A 1 334 ? -16.344 22.200 -17.074 1.00 48.84 334 ASP A O 1
ATOM 2646 N N . VAL A 1 335 ? -15.603 20.341 -16.111 1.00 45.19 335 VAL A N 1
ATOM 2647 C CA . VAL A 1 335 ? -15.354 21.035 -14.829 1.00 45.19 335 VAL A CA 1
ATOM 2648 C C . VAL A 1 335 ? -13.893 20.862 -14.414 1.00 45.19 335 VAL A C 1
ATOM 2650 O O . VAL A 1 335 ? -13.508 19.747 -14.056 1.00 45.19 335 VAL A O 1
ATOM 2653 N N . PRO A 1 336 ? -13.075 21.936 -14.418 1.00 42.47 336 PRO A N 1
ATOM 2654 C CA . PRO A 1 336 ? -11.783 21.927 -13.746 1.00 42.47 336 PRO A CA 1
ATOM 2655 C C . PRO A 1 336 ? -11.999 21.497 -12.295 1.00 42.47 336 PRO A C 1
ATOM 2657 O O . PRO A 1 336 ? -12.757 22.127 -11.555 1.00 42.47 336 PRO A O 1
ATOM 2660 N N . LYS A 1 337 ? -11.389 20.380 -11.894 1.00 46.94 337 LYS A N 1
ATOM 2661 C CA . LYS A 1 337 ? -11.460 19.897 -10.513 1.00 46.94 337 LYS A CA 1
ATOM 2662 C C . LYS A 1 337 ? -10.549 20.766 -9.637 1.00 46.94 337 LYS A C 1
ATOM 2664 O O . LYS A 1 337 ? -9.423 20.378 -9.333 1.00 46.94 337 LYS A O 1
ATOM 2669 N N . ASP A 1 338 ? -11.036 21.947 -9.264 1.00 41.59 338 ASP A N 1
ATOM 2670 C CA . ASP A 1 338 ? -10.422 22.821 -8.263 1.00 41.59 338 ASP A CA 1
ATOM 2671 C C . ASP A 1 338 ? -10.801 22.367 -6.840 1.00 41.59 338 ASP A C 1
ATOM 2673 O O . ASP A 1 338 ? -11.972 22.108 -6.550 1.00 41.59 338 ASP A O 1
ATOM 2677 N N . GLY A 1 339 ? -9.800 22.272 -5.949 1.00 38.41 339 GLY A N 1
ATOM 2678 C CA . GLY A 1 339 ? -9.964 21.987 -4.511 1.00 38.41 339 GLY A CA 1
ATOM 2679 C C . GLY A 1 339 ? -8.783 21.285 -3.848 1.00 38.41 339 GLY A C 1
ATOM 2680 O O . GLY A 1 339 ? -8.824 20.045 -3.664 1.00 38.41 339 GLY A O 1
#

Secondary structure (DSSP, 8-state):
--SPPHHHHHHHHHHHHHHHHH-TTTGGG--EEEEESSHHHHHHHHHHHTTSSS--EEEEE-TTSGGGTTTSHHHH-TT--S-TTHHHHHHHHHHHHHHHHHHHGGG-SSPPPHHHHHHHHHHHHHHHHHHSS--GGGGGS-HHHHHHHHHHHHHHHHHHTSTT-THHHHHHHHHHHHHHHHHHTT-TTSS-SSTT---TT-------EEE--TTHHHHHHHHTTTT--SSHHHH---SSS--TT-S--GGGT-STT--EEEEEEEEE-TTS-TT-TT-EEEEEEEEETTEE--BTTB--BGGGBEEHHHHHHHHHHHHHHH--HHHHHT--TT-----

pLDDT: mean 89.9, std 12.41, range [38.41, 98.62]

Radius of gyration: 22.25 Å; chains: 1; bounding box: 52×46×63 Å

InterPro domains:
  IPR000560 Histidine phosphatase superfamily, clade-2 [PF00328] (2-289)
  IPR000560 Histidine phosphatase superfamily, clade-2 [cd07061] (2-289)
  IPR029033 Histidine phosphatase superfamily [G3DSA:3.40.50.1240] (1-327)
  IPR029033 Histidine phosphatase superfamily [SSF53254] (2-336)

Sequence (339 aa):
MEQITPQGIKDSKKVGKHLLSRYPELVPTTKRIYADKKSRTQDTAKAFSKVFPQEVEIVEIGTNRSSFHSQVPHKACDAFTKKPGNEEQQTFLAKYAPPVITRLQQYSPVELENYDIMGLQQMCGYESAITGKVSKICHVFTDDEWMAYEYAWDMKYSRMVGHGNPLSPYLGFPWLNTTAQLFSKFHAPQHSDSADDAIPDDDGQRFFISFTHREVPPFIATALGLFNSSNAVAEEFPTDRINWSRSWKMSELIPFLGHVGIEKLTCKGLKGDASDEGDVEEFVRIIANTAPRPIPECQGGPGASCGFDQFVDIVNRGMEKYGDFDGVCKNKKDVPKDG

Foldseek 3Di:
DLAAAPLLLVVLCVVLVVVCVVCVPQLQLAAEEEFEPRNNRVSSVVSNCVNGPDDHHYHYQDLLDPLNCQQAVLVVFQQADLPWLPVLLVLLLVQLCPVVQVVCVVVDPDRDDSVNLLVLCVCQVVVCSRVVHGDPSPVSDDPVSVLSSQLSVLSSCCCRQALVDPCLLLSQLSNLLVVLVVVVLVDPPQDDPDPPRDSPPDPSNDDYHYRHDLNHQSSNCRNLPHLDDPDVLLSDRHSNDRSPSHSGGCVQARDSVKDKDKDKDWDACPVPDNPPPVRIFIWIWMDTPNDTTARPVAQPDPPRTGGSVRSNVSSVVSCVVSDDSCVVSVPDPDDSPDD

Organism: Monilinia fructicola (NCBI:txid38448)